Protein AF-A0A7C3P843-F1 (afdb_monomer_lite)

pLDDT: mean 75.53, std 20.1, range [25.19, 97.56]

Secondary structure (DSSP, 8-state):
------HHHHHT--SHHHHHHHHHHHHHHHHHHHHHHHHHHHHHHHHHHHHTT-HHHHHHHHHHHHHHHH-----HHHHHHS-HHHHHHHHHHHHHHHHHTTHHHHHHHHHHT--SHHHHHHHHHHHHS-PPPTTGGG--HHHHHHHHHHHHHHHHTHHHHHHHHHHHHHHHHHHHHHHHHHHHHHHHHHHHHGGGSS-HHHHHHHHHHHHHHHHHHHHHHHHHHHHHH--PPP-----TT-PPTT---PPPPTT-PPPP-PPPPS--------TT---PPTT--------PPPPPPPPPP-

Structure (mmCIF, N/CA/C/O backbone):
data_AF-A0A7C3P843-F1
#
_entry.id   AF-A0A7C3P843-F1
#
loop_
_atom_site.group_PDB
_atom_site.id
_atom_site.type_symbol
_atom_site.label_atom_id
_atom_site.label_alt_id
_atom_site.label_comp_id
_atom_site.label_asym_id
_atom_site.label_entity_id
_atom_site.label_seq_id
_atom_site.pdbx_PDB_ins_code
_atom_site.Cartn_x
_atom_site.Cartn_y
_atom_site.Cartn_z
_atom_site.occupancy
_atom_site.B_iso_or_equiv
_atom_site.auth_seq_id
_atom_site.auth_comp_id
_atom_site.auth_asym_id
_atom_site.auth_atom_id
_atom_site.pdbx_PDB_model_num
ATOM 1 N N . MET A 1 1 ? -12.027 6.327 -7.252 1.00 60.75 1 MET A N 1
ATOM 2 C CA . MET A 1 1 ? -12.353 5.241 -8.194 1.00 60.75 1 MET A CA 1
ATOM 3 C C . MET A 1 1 ? -13.511 4.530 -7.543 1.00 60.75 1 MET A C 1
ATOM 5 O O . MET A 1 1 ? -13.307 3.986 -6.467 1.00 60.75 1 MET A O 1
ATOM 9 N N . ASP A 1 2 ? -14.710 4.677 -8.092 1.00 67.69 2 ASP A N 1
ATOM 10 C CA . ASP A 1 2 ? -15.933 4.273 -7.398 1.00 67.69 2 ASP A CA 1
ATOM 11 C C . ASP A 1 2 ? -16.440 2.937 -7.943 1.00 67.69 2 ASP A C 1
ATOM 13 O O . ASP A 1 2 ? -16.206 2.593 -9.105 1.00 67.69 2 ASP A O 1
ATOM 17 N N . LEU A 1 3 ? -17.082 2.158 -7.072 1.00 69.31 3 LEU A N 1
ATOM 18 C CA . LEU A 1 3 ? -17.669 0.871 -7.421 1.00 69.31 3 LEU A CA 1
ATOM 19 C C . LEU A 1 3 ? -18.990 1.141 -8.157 1.00 69.31 3 LEU A C 1
ATOM 21 O O . LEU A 1 3 ? -20.020 1.364 -7.527 1.00 69.31 3 LEU A O 1
ATOM 25 N N . ASP A 1 4 ? -18.950 1.175 -9.488 1.00 68.94 4 ASP A N 1
ATOM 26 C CA . ASP A 1 4 ? -20.152 1.334 -10.312 1.00 68.94 4 ASP A CA 1
ATOM 27 C C . ASP A 1 4 ? -20.896 -0.007 -10.384 1.00 68.94 4 ASP A C 1
ATOM 29 O O . ASP A 1 4 ? -20.591 -0.872 -11.209 1.00 68.94 4 ASP A O 1
ATOM 33 N N . VAL A 1 5 ? -21.806 -0.224 -9.433 1.00 72.50 5 VAL A N 1
ATOM 34 C CA . VAL A 1 5 ? -22.647 -1.423 -9.353 1.00 72.50 5 VAL A CA 1
ATOM 35 C C . VAL A 1 5 ? -24.101 -0.993 -9.291 1.00 72.50 5 VAL A C 1
ATOM 37 O O . VAL A 1 5 ? -24.502 -0.215 -8.423 1.00 72.50 5 VAL A O 1
ATOM 40 N N . LYS A 1 6 ? -24.914 -1.514 -10.211 1.00 77.56 6 LYS A N 1
ATOM 41 C CA . LYS A 1 6 ? -26.335 -1.173 -10.274 1.00 77.56 6 LYS A CA 1
ATOM 42 C C . LYS A 1 6 ? -27.119 -1.908 -9.178 1.00 77.56 6 LYS A C 1
ATOM 44 O O . LYS A 1 6 ? -26.841 -3.079 -8.923 1.00 77.56 6 LYS A O 1
ATOM 49 N N . PRO A 1 7 ? -28.168 -1.293 -8.594 1.00 71.25 7 PRO A N 1
ATOM 50 C CA . PRO A 1 7 ? -29.025 -1.944 -7.592 1.00 71.25 7 PRO A CA 1
ATOM 51 C C . PRO A 1 7 ? -29.645 -3.272 -8.062 1.00 71.25 7 PRO A C 1
ATOM 53 O O . PRO A 1 7 ? -29.899 -4.165 -7.262 1.00 71.25 7 PRO A O 1
ATOM 56 N N . GLU A 1 8 ? -29.863 -3.413 -9.370 1.00 72.75 8 GLU A N 1
ATOM 57 C CA . GLU A 1 8 ? -30.385 -4.621 -10.020 1.00 72.75 8 GLU A CA 1
ATOM 58 C C . GLU A 1 8 ? -29.441 -5.833 -9.866 1.00 72.75 8 GLU A C 1
ATOM 60 O O . GLU A 1 8 ? -29.907 -6.958 -9.706 1.00 72.75 8 GLU A O 1
ATOM 65 N N . GLU A 1 9 ? -28.120 -5.614 -9.833 1.00 69.62 9 GLU A N 1
ATOM 66 C CA . GLU A 1 9 ? -27.105 -6.677 -9.710 1.00 69.62 9 GLU A CA 1
ATOM 67 C C . GLU A 1 9 ? -27.062 -7.296 -8.300 1.00 69.62 9 GLU A C 1
ATOM 69 O O . GLU A 1 9 ? -26.576 -8.416 -8.122 1.00 69.62 9 GLU A O 1
ATOM 74 N N . PHE A 1 10 ? -27.607 -6.588 -7.304 1.00 70.12 10 PHE A N 1
ATOM 75 C CA . PHE A 1 10 ? -27.775 -7.084 -5.937 1.00 70.12 10 PHE A CA 1
ATOM 76 C C . PHE A 1 10 ? -29.072 -7.875 -5.757 1.00 70.12 10 PHE A C 1
ATOM 78 O O . PHE A 1 10 ? -29.080 -8.855 -5.020 1.00 70.12 10 PHE A O 1
ATOM 85 N N . LYS A 1 11 ? -30.153 -7.492 -6.454 1.00 68.50 11 LYS A N 1
ATOM 86 C CA . LYS A 1 11 ? -31.457 -8.179 -6.373 1.00 68.50 11 LYS A CA 1
ATOM 87 C C . LYS A 1 11 ? -31.411 -9.620 -6.886 1.00 68.50 11 LYS A C 1
ATOM 89 O O . LYS A 1 11 ? -32.238 -10.427 -6.489 1.00 68.50 11 LYS A O 1
ATOM 94 N N . ALA A 1 12 ? -30.458 -9.935 -7.762 1.00 71.38 12 ALA A N 1
ATOM 95 C CA . ALA A 1 12 ? -30.271 -11.273 -8.318 1.00 71.38 12 ALA A CA 1
ATOM 96 C C . ALA A 1 12 ? -29.599 -12.272 -7.350 1.00 71.38 12 ALA A C 1
ATOM 98 O O . ALA A 1 12 ? -29.366 -13.415 -7.734 1.00 71.38 12 ALA A O 1
ATOM 99 N N . ARG A 1 13 ? -29.233 -11.854 -6.128 1.00 74.00 13 ARG A N 1
ATOM 100 C CA . ARG A 1 13 ? -28.493 -12.668 -5.150 1.00 74.00 13 ARG A CA 1
ATOM 101 C C . ARG A 1 13 ? -29.344 -12.881 -3.907 1.00 74.00 13 ARG A C 1
ATOM 103 O O . ARG A 1 13 ? -29.887 -11.927 -3.359 1.00 74.00 13 ARG A O 1
ATOM 110 N N . GLU A 1 14 ? -29.441 -14.128 -3.460 1.00 72.19 14 GLU A N 1
ATOM 111 C CA . GLU A 1 14 ? -30.388 -14.527 -2.411 1.00 72.19 14 GLU A CA 1
ATOM 112 C C . GLU A 1 14 ? -29.749 -14.563 -1.014 1.00 72.19 14 GLU A C 1
ATOM 114 O O . GLU A 1 14 ? -30.450 -14.408 -0.015 1.00 72.19 14 GLU A O 1
ATOM 119 N N . THR A 1 15 ? -28.421 -14.722 -0.917 1.00 85.06 15 THR A N 1
ATOM 120 C CA . THR A 1 15 ? -27.709 -14.812 0.370 1.00 85.06 15 THR A CA 1
ATOM 121 C C . THR A 1 15 ? -26.696 -13.685 0.583 1.00 85.06 15 THR A C 1
ATOM 123 O O . THR A 1 15 ? -26.107 -13.149 -0.356 1.00 85.06 15 THR A O 1
ATOM 126 N N . ASN A 1 16 ? -26.448 -13.347 1.855 1.00 82.69 16 ASN A N 1
ATOM 127 C CA . ASN A 1 16 ? -25.445 -12.346 2.237 1.00 82.69 16 ASN A CA 1
ATOM 128 C C . ASN A 1 16 ? -24.038 -12.748 1.754 1.00 82.69 16 ASN A C 1
ATOM 130 O O . ASN A 1 16 ? -23.310 -11.929 1.205 1.00 82.69 16 ASN A O 1
ATOM 134 N N . GLU A 1 17 ? -23.691 -14.033 1.838 1.00 86.00 17 GLU A N 1
ATOM 135 C CA . GLU A 1 17 ? -22.407 -14.557 1.351 1.00 86.00 17 GLU A CA 1
ATOM 136 C C . GLU A 1 17 ? -22.205 -14.311 -0.153 1.00 86.00 17 GLU A C 1
ATOM 138 O O . GLU A 1 17 ? -21.135 -13.868 -0.569 1.00 86.00 17 GLU A O 1
ATOM 143 N N . GLN A 1 18 ? -23.244 -14.510 -0.972 1.00 84.69 18 GLN A N 1
ATOM 144 C CA . GLN A 1 18 ? -23.185 -14.239 -2.413 1.00 84.69 18 GLN A CA 1
ATOM 145 C C . GLN A 1 18 ? -23.016 -12.749 -2.724 1.00 84.69 18 GLN A C 1
ATOM 147 O O . GLN A 1 18 ? -22.384 -12.394 -3.724 1.00 84.69 18 GLN A O 1
ATOM 152 N N . ILE A 1 19 ? -23.596 -11.873 -1.900 1.00 85.12 19 ILE A N 1
ATOM 153 C CA . ILE A 1 19 ? -23.438 -10.420 -2.021 1.00 85.12 19 ILE A CA 1
ATOM 154 C C . ILE A 1 19 ? -22.015 -10.014 -1.629 1.00 85.12 19 ILE A C 1
ATOM 156 O O . ILE A 1 19 ? -21.385 -9.241 -2.345 1.00 85.12 19 ILE A O 1
ATOM 160 N N . VAL A 1 20 ? -21.482 -10.559 -0.535 1.00 86.12 20 VAL A N 1
ATOM 161 C CA . VAL A 1 20 ? -20.112 -10.281 -0.083 1.00 86.12 20 VAL A CA 1
ATOM 162 C C . VAL A 1 20 ? -19.102 -10.724 -1.138 1.00 86.12 20 VAL A C 1
ATOM 164 O O . VAL A 1 20 ? -18.263 -9.918 -1.537 1.00 86.12 20 VAL A O 1
ATOM 167 N N . GLU A 1 21 ? -19.212 -11.951 -1.655 1.00 88.06 21 GLU A N 1
ATOM 168 C CA . GLU A 1 21 ? -18.286 -12.441 -2.683 1.00 88.06 21 GLU A CA 1
ATOM 169 C C . GLU A 1 21 ? -18.370 -11.597 -3.959 1.00 88.06 21 GLU A C 1
ATOM 171 O O . GLU A 1 21 ? -17.344 -11.293 -4.563 1.00 88.06 21 GLU A O 1
ATOM 176 N N . PHE A 1 22 ? -19.564 -11.114 -4.325 1.00 87.00 22 PHE A N 1
ATOM 177 C CA . PHE A 1 22 ? -19.711 -10.193 -5.452 1.00 87.00 22 PHE A CA 1
ATOM 178 C C . PHE A 1 22 ? -18.896 -8.921 -5.296 1.00 87.00 22 PHE A C 1
ATOM 180 O O . PHE A 1 22 ? -18.193 -8.482 -6.207 1.00 87.00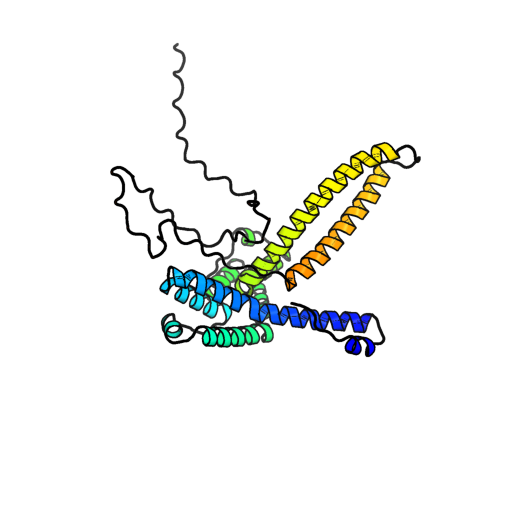 22 PHE A O 1
ATOM 187 N N . VAL A 1 23 ? -19.070 -8.282 -4.139 1.00 86.75 23 VAL A N 1
ATOM 188 C CA . VAL A 1 23 ? -18.463 -6.994 -3.856 1.00 86.75 23 VAL A CA 1
ATOM 189 C C . VAL A 1 23 ? -16.959 -7.197 -3.804 1.00 86.75 23 VAL A C 1
ATOM 191 O O . VAL A 1 23 ? -16.231 -6.421 -4.414 1.00 86.75 23 VAL A O 1
ATOM 194 N N . LEU A 1 24 ? -16.491 -8.283 -3.182 1.00 87.50 24 LEU A N 1
ATOM 195 C CA . LEU A 1 24 ? -15.079 -8.649 -3.176 1.00 87.50 24 LEU A CA 1
ATOM 196 C C . LEU A 1 24 ? -14.534 -8.887 -4.586 1.00 87.50 24 LEU A C 1
ATOM 198 O O . LEU A 1 24 ? -13.451 -8.395 -4.892 1.00 87.50 24 LEU A O 1
ATOM 202 N N . GLU A 1 25 ? -15.261 -9.568 -5.469 1.00 89.38 25 GLU A N 1
ATOM 203 C CA . GLU A 1 25 ? -14.857 -9.767 -6.865 1.00 89.38 25 GLU A CA 1
ATOM 204 C C . GLU A 1 25 ? -14.706 -8.430 -7.609 1.00 89.38 25 GLU A C 1
ATOM 206 O O . GLU A 1 25 ? -13.675 -8.172 -8.238 1.00 89.38 25 GLU A O 1
ATOM 211 N N . LYS A 1 26 ? -15.686 -7.528 -7.481 1.00 88.06 26 LYS A N 1
ATOM 212 C CA . LYS A 1 26 ? -15.634 -6.187 -8.087 1.00 88.06 26 LYS A CA 1
ATOM 213 C C . LYS A 1 26 ? -14.503 -5.339 -7.505 1.00 88.06 26 LYS A C 1
ATOM 215 O O . LYS A 1 26 ? -13.787 -4.678 -8.257 1.00 88.06 26 LYS A O 1
ATOM 220 N N . VAL A 1 27 ? -14.299 -5.383 -6.190 1.00 88.69 27 VAL A N 1
ATOM 221 C CA . VAL A 1 27 ? -13.200 -4.689 -5.503 1.00 88.69 27 VAL A CA 1
ATOM 222 C C . VAL A 1 27 ? -11.847 -5.226 -5.977 1.00 88.69 27 VAL A C 1
ATOM 224 O O . VAL A 1 27 ? -10.968 -4.432 -6.315 1.00 88.69 27 VAL A O 1
ATOM 227 N N . ARG A 1 28 ? -11.684 -6.552 -6.089 1.00 89.12 28 ARG A N 1
ATOM 228 C CA . ARG A 1 28 ? -10.475 -7.185 -6.648 1.00 89.12 28 ARG A CA 1
ATOM 229 C C . ARG A 1 28 ? -10.237 -6.738 -8.091 1.00 89.12 28 ARG A C 1
ATOM 231 O O . ARG A 1 28 ? -9.107 -6.409 -8.439 1.00 89.12 28 ARG A O 1
ATOM 238 N N . ALA A 1 29 ? -11.281 -6.653 -8.916 1.00 88.94 29 ALA A N 1
ATOM 239 C CA . ALA A 1 29 ? -11.170 -6.169 -10.292 1.00 88.94 29 ALA A CA 1
ATOM 240 C C . ALA A 1 29 ? -10.752 -4.687 -10.368 1.00 88.94 29 ALA A C 1
ATOM 242 O O . ALA A 1 29 ? -9.887 -4.331 -11.172 1.00 88.94 29 ALA A O 1
ATOM 243 N N . LEU A 1 30 ? -11.305 -3.823 -9.507 1.00 87.75 30 LEU A N 1
ATOM 244 C CA . LEU A 1 30 ? -10.881 -2.422 -9.412 1.00 87.75 30 LEU A CA 1
ATOM 245 C C . LEU A 1 30 ? -9.430 -2.295 -8.957 1.00 87.75 30 LEU A C 1
ATOM 247 O O . LEU A 1 30 ? -8.675 -1.503 -9.524 1.00 87.75 30 LEU A O 1
ATOM 251 N N . TYR A 1 31 ? -9.031 -3.079 -7.958 1.00 88.50 31 TYR A N 1
ATOM 252 C CA . TYR A 1 31 ? -7.658 -3.087 -7.480 1.00 88.50 31 TYR A CA 1
ATOM 253 C C . TYR A 1 31 ? -6.698 -3.593 -8.566 1.00 88.50 31 TYR A C 1
ATOM 255 O O . TYR A 1 31 ? -5.680 -2.953 -8.810 1.00 88.50 31 TYR A O 1
ATOM 263 N N . LYS A 1 32 ? -7.072 -4.636 -9.322 1.00 89.19 32 LYS A N 1
ATOM 264 C CA . LYS A 1 32 ? -6.317 -5.114 -10.495 1.00 89.19 32 LYS A CA 1
ATOM 265 C C . LYS A 1 32 ? -6.143 -4.009 -11.538 1.00 89.19 32 LYS A C 1
ATOM 267 O O . LYS A 1 32 ? -5.041 -3.785 -12.030 1.00 89.19 32 LYS A O 1
ATOM 272 N N . LYS A 1 33 ? -7.209 -3.266 -11.852 1.00 90.56 33 LYS A N 1
ATOM 273 C CA . LYS A 1 33 ? -7.132 -2.118 -12.769 1.00 90.56 33 LYS A CA 1
ATOM 274 C C . LYS A 1 33 ? -6.183 -1.040 -12.240 1.00 90.56 33 LYS A C 1
ATOM 276 O O . LYS A 1 33 ? -5.363 -0.521 -12.994 1.00 90.56 33 LYS A O 1
ATOM 281 N N . ARG A 1 34 ? -6.244 -0.738 -10.942 1.00 89.94 34 ARG A N 1
ATOM 282 C CA . ARG A 1 34 ? -5.321 0.201 -10.295 1.00 89.94 34 ARG A CA 1
ATOM 283 C C . ARG A 1 34 ? -3.876 -0.287 -10.361 1.00 89.94 34 ARG A C 1
ATOM 285 O O . ARG A 1 34 ? -2.995 0.517 -10.631 1.00 89.94 34 ARG A O 1
ATOM 292 N N . GLU A 1 35 ? -3.629 -1.572 -10.156 1.00 88.94 35 GLU A N 1
ATOM 293 C CA . GLU A 1 35 ? -2.296 -2.164 -10.243 1.00 88.94 35 GLU A CA 1
ATOM 294 C C . GLU A 1 35 ? -1.698 -2.074 -11.654 1.00 88.94 35 GLU A C 1
ATOM 296 O O . GLU A 1 35 ? -0.489 -1.890 -11.794 1.00 88.94 35 GLU A O 1
ATOM 301 N N . ILE A 1 36 ? -2.544 -2.117 -12.688 1.00 90.81 36 ILE A N 1
ATOM 302 C CA . ILE A 1 36 ? -2.133 -1.935 -14.084 1.00 90.81 36 ILE A CA 1
ATOM 303 C C . ILE A 1 36 ? -1.837 -0.461 -14.387 1.00 90.81 36 ILE A C 1
ATOM 305 O O . ILE A 1 36 ? -0.783 -0.144 -14.942 1.00 90.81 36 ILE A O 1
ATOM 309 N N . GLU A 1 37 ? -2.764 0.435 -14.037 1.00 91.25 37 GLU A N 1
ATOM 310 C CA . GLU A 1 37 ? -2.718 1.849 -14.429 1.00 91.25 37 GLU A CA 1
ATOM 311 C C . GLU A 1 37 ? -1.752 2.672 -13.572 1.00 91.25 37 GLU A C 1
ATOM 313 O O . GLU A 1 37 ? -0.953 3.441 -14.099 1.00 91.25 37 GLU A O 1
ATOM 318 N N . TYR A 1 38 ? -1.812 2.522 -12.247 1.00 91.12 38 TYR A N 1
ATOM 319 C CA . TYR A 1 38 ? -1.136 3.413 -11.301 1.00 91.12 38 TYR A CA 1
ATOM 320 C C . TYR A 1 38 ? 0.378 3.529 -11.530 1.00 91.12 38 TYR A C 1
ATOM 322 O O . TYR A 1 38 ? 0.873 4.656 -11.570 1.00 91.12 38 TYR A O 1
ATOM 330 N N . PRO A 1 39 ? 1.131 2.430 -11.722 1.00 90.88 39 PRO A N 1
ATOM 331 C CA . PRO A 1 39 ? 2.571 2.528 -11.918 1.00 90.88 39 PRO A CA 1
ATOM 332 C C . PRO A 1 39 ? 2.952 3.184 -13.244 1.00 90.88 39 PRO A C 1
ATOM 334 O O . PRO A 1 39 ? 3.928 3.926 -13.301 1.00 90.88 39 PRO A O 1
ATOM 337 N N . VAL A 1 40 ? 2.167 2.941 -14.299 1.00 91.06 40 VAL A N 1
ATOM 338 C CA . VAL A 1 40 ? 2.385 3.552 -15.615 1.00 91.06 40 VAL A CA 1
ATOM 339 C C . VAL A 1 40 ? 2.133 5.052 -15.539 1.00 91.06 40 VAL A C 1
ATOM 341 O O . VAL A 1 40 ? 2.980 5.830 -15.967 1.00 91.06 40 VAL A O 1
ATOM 344 N N . GLU A 1 41 ? 1.015 5.468 -14.940 1.00 90.38 41 GLU A N 1
ATOM 345 C CA . GLU A 1 41 ? 0.715 6.890 -14.741 1.00 90.38 41 GLU A CA 1
ATOM 346 C C . GLU A 1 41 ? 1.796 7.571 -13.891 1.00 90.38 41 GLU A C 1
ATOM 348 O O . GLU A 1 41 ? 2.285 8.635 -14.257 1.00 90.38 41 GLU A O 1
ATOM 353 N N . PHE A 1 42 ? 2.243 6.933 -12.805 1.00 90.69 42 PHE A N 1
ATOM 354 C CA . PHE A 1 42 ? 3.306 7.474 -11.957 1.00 90.69 42 PHE A CA 1
ATOM 355 C C . PHE A 1 42 ? 4.630 7.638 -12.718 1.00 90.69 42 PHE A C 1
ATOM 357 O O . PHE A 1 42 ? 5.272 8.686 -12.626 1.00 90.69 42 PHE A O 1
ATOM 364 N N . ALA A 1 43 ? 5.039 6.629 -13.492 1.00 87.81 43 ALA A N 1
ATOM 365 C CA . ALA A 1 43 ? 6.257 6.687 -14.294 1.00 87.81 43 ALA A CA 1
ATOM 366 C C . ALA A 1 43 ? 6.172 7.765 -15.387 1.00 87.81 43 ALA A C 1
ATOM 368 O O . ALA A 1 43 ? 7.143 8.492 -15.617 1.00 87.81 43 ALA A O 1
ATOM 369 N N . MET A 1 44 ? 5.008 7.915 -16.026 1.00 89.44 44 MET A N 1
ATOM 370 C CA . MET A 1 44 ? 4.759 8.954 -17.026 1.00 89.44 44 MET A CA 1
ATOM 371 C C . MET A 1 44 ? 4.788 10.352 -16.404 1.00 89.44 44 MET A C 1
ATOM 373 O O . MET A 1 44 ? 5.504 11.215 -16.910 1.00 89.44 44 MET A O 1
ATOM 377 N N . ASP A 1 45 ? 4.097 10.566 -15.282 1.00 89.00 45 ASP A N 1
ATOM 378 C CA . ASP A 1 45 ? 4.091 11.838 -14.551 1.00 89.00 45 ASP A CA 1
ATOM 379 C C . ASP A 1 45 ? 5.508 12.235 -14.111 1.00 89.00 45 ASP A C 1
ATOM 381 O O . ASP A 1 45 ? 5.920 13.387 -14.274 1.00 89.00 45 ASP A O 1
ATOM 385 N N . LEU A 1 46 ? 6.284 11.273 -13.599 1.00 87.69 46 LEU A N 1
ATOM 386 C CA . LEU A 1 46 ? 7.671 11.492 -13.190 1.00 87.69 46 LEU A CA 1
ATOM 387 C C . LEU A 1 46 ? 8.537 11.868 -14.395 1.00 87.69 46 LEU A C 1
ATOM 389 O O . LEU A 1 46 ? 9.287 12.843 -14.341 1.00 87.69 46 LEU A O 1
ATOM 393 N N . THR A 1 47 ? 8.393 11.140 -15.503 1.00 87.62 47 THR A N 1
ATOM 394 C CA . THR A 1 47 ? 9.130 11.406 -16.745 1.00 87.62 47 THR A CA 1
ATOM 395 C C . THR A 1 47 ? 8.787 12.787 -17.298 1.00 87.62 47 THR A C 1
ATOM 397 O O . THR A 1 47 ? 9.686 13.528 -17.688 1.00 87.62 47 THR A O 1
ATOM 400 N N . MET A 1 48 ? 7.510 13.182 -17.285 1.00 86.12 48 MET A N 1
ATOM 401 C CA . MET A 1 48 ? 7.072 14.513 -17.715 1.00 86.12 48 MET A CA 1
ATOM 402 C C . MET A 1 48 ? 7.616 15.623 -16.811 1.00 86.12 48 MET A C 1
ATOM 404 O O . MET A 1 48 ? 8.035 16.668 -17.315 1.00 86.12 48 MET A O 1
ATOM 408 N N . ALA A 1 49 ? 7.646 15.411 -15.492 1.00 85.75 49 ALA A N 1
ATOM 409 C CA . ALA A 1 49 ? 8.234 16.358 -14.549 1.00 85.75 49 ALA A CA 1
ATOM 410 C C . ALA A 1 49 ? 9.744 16.527 -14.786 1.00 85.75 49 ALA A C 1
ATOM 412 O O . ALA A 1 49 ? 10.235 17.655 -14.835 1.00 85.75 49 ALA A O 1
ATOM 413 N N . MET A 1 50 ? 10.460 15.422 -15.014 1.00 82.88 50 MET A N 1
ATOM 414 C CA . MET A 1 50 ? 11.894 15.421 -15.313 1.00 82.88 50 MET A CA 1
ATOM 415 C C . MET A 1 50 ? 12.215 16.002 -16.694 1.00 82.88 50 MET A C 1
ATOM 417 O O . MET A 1 50 ? 13.230 16.681 -16.841 1.00 82.88 50 MET A O 1
ATOM 421 N N . MET A 1 51 ? 11.358 15.796 -17.702 1.00 81.62 51 MET A N 1
ATOM 422 C CA . MET A 1 51 ? 11.583 16.294 -19.067 1.00 81.62 51 MET A CA 1
ATOM 423 C C . MET A 1 51 ? 11.712 17.819 -19.129 1.00 81.62 51 MET A C 1
ATOM 425 O O . MET A 1 51 ? 12.419 18.336 -19.990 1.00 81.62 51 MET A O 1
ATOM 429 N N . ARG A 1 52 ? 11.078 18.542 -18.195 1.00 79.94 52 ARG A N 1
ATOM 430 C CA . ARG A 1 52 ? 11.158 20.010 -18.106 1.00 79.94 52 ARG A CA 1
ATOM 431 C C . ARG A 1 52 ? 12.561 20.517 -17.770 1.00 79.94 52 ARG A C 1
ATOM 433 O O . ARG A 1 52 ? 12.888 21.647 -18.115 1.00 79.94 52 ARG A O 1
ATOM 440 N N . THR A 1 53 ? 13.367 19.715 -17.078 1.00 82.00 53 THR A N 1
ATOM 441 C CA . THR A 1 53 ? 14.675 20.128 -16.545 1.00 82.00 53 THR A CA 1
ATOM 442 C C . THR A 1 53 ? 15.841 19.302 -17.082 1.00 82.00 53 THR A C 1
ATOM 444 O O . THR A 1 53 ? 16.938 19.831 -17.219 1.00 82.00 53 THR A O 1
ATOM 447 N N . ALA A 1 54 ? 15.632 18.014 -17.365 1.00 84.75 54 ALA A N 1
ATOM 448 C CA . ALA A 1 54 ? 16.670 17.067 -17.769 1.00 84.75 54 ALA A CA 1
ATOM 449 C C . ALA A 1 54 ? 16.094 15.961 -18.687 1.00 84.75 54 ALA A C 1
ATOM 451 O O . ALA A 1 54 ? 15.805 14.854 -18.223 1.00 84.75 54 ALA A O 1
ATOM 452 N N . PRO A 1 55 ? 15.937 16.223 -19.999 1.00 81.88 55 PRO A N 1
ATOM 453 C CA . PRO A 1 55 ? 15.276 15.296 -20.922 1.00 81.88 55 PRO A CA 1
ATOM 454 C C . PRO A 1 55 ? 16.029 13.970 -21.118 1.00 81.88 55 PRO A C 1
ATOM 456 O O . PRO A 1 55 ? 15.397 12.922 -21.230 1.00 81.88 55 PRO A O 1
ATOM 459 N N . GLU A 1 56 ? 17.366 13.974 -21.107 1.00 83.88 56 GLU A N 1
ATOM 460 C CA . GLU A 1 56 ? 18.149 12.736 -21.260 1.00 83.88 56 GLU A CA 1
ATOM 461 C C . GLU A 1 56 ? 18.022 11.810 -20.048 1.00 83.88 56 GLU A C 1
ATOM 463 O O . GLU A 1 56 ? 17.850 10.601 -20.195 1.00 83.88 56 GLU A O 1
ATOM 468 N N . GLN A 1 57 ? 18.040 12.380 -18.840 1.00 84.56 57 GLN A N 1
ATOM 469 C CA . GLN A 1 57 ? 17.860 11.615 -17.606 1.00 84.56 57 GLN A CA 1
ATOM 470 C C . GLN A 1 57 ? 16.441 11.050 -17.503 1.00 84.56 57 GLN A C 1
ATOM 472 O O . GLN A 1 57 ? 16.275 9.913 -17.068 1.00 84.56 57 GLN A O 1
ATOM 477 N N . ALA A 1 58 ? 15.433 11.811 -17.941 1.00 84.94 58 ALA A N 1
ATOM 478 C CA . ALA A 1 58 ? 14.043 11.364 -17.975 1.00 84.94 58 ALA A CA 1
ATOM 479 C C . ALA A 1 58 ? 13.871 10.117 -18.861 1.00 84.94 58 ALA A C 1
ATOM 481 O O . ALA A 1 58 ? 13.285 9.126 -18.427 1.00 84.94 58 ALA A O 1
ATOM 482 N N . ALA A 1 59 ? 14.440 10.138 -20.073 1.00 85.50 59 ALA A N 1
ATOM 483 C CA . ALA A 1 59 ? 14.393 8.996 -20.984 1.00 85.50 59 ALA A CA 1
ATOM 484 C C . ALA A 1 59 ? 15.112 7.771 -20.397 1.00 85.50 59 ALA A C 1
ATOM 486 O O . ALA A 1 59 ? 14.547 6.680 -20.376 1.00 85.50 59 ALA A O 1
ATOM 487 N N . ASN A 1 60 ? 16.322 7.950 -19.855 1.00 86.75 60 ASN A N 1
ATOM 488 C CA . ASN A 1 60 ? 17.085 6.856 -19.245 1.00 86.75 60 ASN A CA 1
ATOM 489 C C . ASN A 1 60 ? 16.349 6.223 -18.056 1.00 86.75 60 ASN A C 1
ATOM 491 O O . ASN A 1 60 ? 16.329 4.999 -17.926 1.00 86.75 60 ASN A O 1
ATOM 495 N N . HIS A 1 61 ? 15.714 7.044 -17.215 1.00 87.69 61 HIS A N 1
ATOM 496 C CA . HIS A 1 61 ? 14.932 6.564 -16.081 1.00 87.69 61 HIS A CA 1
ATOM 497 C C . HIS A 1 61 ? 13.740 5.711 -16.536 1.00 87.69 61 HIS A C 1
ATOM 499 O O . HIS A 1 61 ? 13.552 4.604 -16.031 1.00 87.69 61 HIS A O 1
ATOM 505 N N . LEU A 1 62 ? 12.963 6.187 -17.516 1.00 87.19 62 LEU A N 1
ATOM 506 C CA . LEU A 1 62 ? 11.805 5.452 -18.030 1.00 87.19 62 LEU A CA 1
ATOM 507 C C . LEU A 1 62 ? 12.208 4.125 -18.687 1.00 87.19 62 LEU A C 1
ATOM 509 O O . LEU A 1 62 ? 11.555 3.110 -18.456 1.00 87.19 62 LEU A O 1
ATOM 513 N N . VAL A 1 63 ? 13.299 4.114 -19.464 1.00 87.31 63 VAL A N 1
ATOM 514 C CA . VAL A 1 63 ? 13.840 2.884 -20.067 1.00 87.31 63 VAL A CA 1
ATOM 515 C C . VAL A 1 63 ? 14.239 1.880 -18.998 1.00 87.31 63 VAL A C 1
ATOM 517 O O . VAL A 1 63 ? 13.854 0.715 -19.080 1.00 87.31 63 VAL A O 1
ATOM 520 N N . HIS A 1 64 ? 15.010 2.318 -18.001 1.00 87.00 64 HIS A N 1
ATOM 521 C CA . HIS A 1 64 ? 15.449 1.439 -16.926 1.00 87.00 64 HIS A CA 1
ATOM 522 C C . HIS A 1 64 ? 14.247 0.848 -16.183 1.00 87.00 64 HIS A C 1
ATOM 524 O O . HIS A 1 64 ? 14.162 -0.365 -16.023 1.00 87.00 64 HIS A O 1
ATOM 530 N N . TRP A 1 65 ? 13.276 1.686 -15.817 1.00 88.19 65 TRP A N 1
ATOM 531 C CA . TRP A 1 65 ? 12.042 1.253 -15.168 1.00 88.19 65 TRP A CA 1
ATOM 532 C C . TRP A 1 65 ? 11.262 0.220 -16.000 1.00 88.19 65 TRP A C 1
ATOM 534 O O . TRP A 1 65 ? 10.914 -0.853 -15.500 1.00 88.19 65 TRP A O 1
ATOM 544 N N . ALA A 1 66 ? 11.041 0.504 -17.287 1.00 86.50 66 ALA A N 1
ATOM 545 C CA . ALA A 1 66 ? 10.305 -0.375 -18.190 1.00 86.50 66 ALA A CA 1
ATOM 546 C C . ALA A 1 66 ? 11.028 -1.716 -18.405 1.00 86.50 66 ALA A C 1
ATOM 548 O O . ALA A 1 66 ? 10.394 -2.772 -18.426 1.00 86.50 66 ALA A O 1
ATOM 549 N N . ASN A 1 67 ? 12.358 -1.701 -18.517 1.00 84.94 67 ASN A N 1
ATOM 550 C CA . ASN A 1 67 ? 13.157 -2.909 -18.710 1.00 84.94 67 ASN A CA 1
ATOM 551 C C . ASN A 1 67 ? 13.228 -3.765 -17.443 1.00 84.94 67 ASN A C 1
ATOM 553 O O . ASN A 1 67 ? 13.026 -4.973 -17.531 1.00 84.94 67 ASN A O 1
ATOM 557 N N . THR A 1 68 ? 13.431 -3.164 -16.271 1.00 79.88 68 THR A N 1
ATOM 558 C CA . THR A 1 68 ? 13.477 -3.902 -14.998 1.00 79.88 68 THR A CA 1
ATOM 559 C C . THR A 1 68 ? 12.149 -4.603 -14.703 1.00 79.88 68 THR A C 1
ATOM 561 O O . THR A 1 68 ? 12.136 -5.725 -14.198 1.00 79.88 68 THR A O 1
ATOM 564 N N . ARG A 1 69 ? 11.017 -3.978 -15.053 1.00 80.50 69 ARG A N 1
ATOM 565 C CA . ARG A 1 69 ? 9.683 -4.511 -14.740 1.00 80.50 69 ARG A CA 1
ATOM 566 C C . ARG A 1 69 ? 9.111 -5.428 -15.819 1.00 80.50 69 ARG A C 1
ATOM 568 O O . ARG A 1 69 ? 8.580 -6.494 -15.508 1.00 80.50 69 ARG A O 1
ATOM 575 N N . PHE A 1 70 ? 9.201 -5.011 -17.079 1.00 82.44 70 PHE A N 1
ATOM 576 C CA . PHE A 1 70 ? 8.530 -5.669 -18.203 1.00 82.44 70 PHE A CA 1
ATOM 577 C C . PHE A 1 70 ? 9.493 -6.367 -19.168 1.00 82.44 70 PHE A C 1
ATOM 579 O O . PHE A 1 70 ? 9.038 -7.102 -20.040 1.00 82.44 70 PHE A O 1
ATOM 586 N N . ASN A 1 71 ? 10.807 -6.172 -19.014 1.00 79.81 71 ASN A N 1
ATOM 587 C CA . ASN A 1 71 ? 11.840 -6.722 -19.895 1.00 79.81 71 ASN A CA 1
ATOM 588 C C . ASN A 1 71 ? 11.612 -6.387 -21.383 1.00 79.81 71 ASN A C 1
ATOM 590 O O . ASN A 1 71 ? 11.778 -7.237 -22.255 1.00 79.81 71 ASN A O 1
ATOM 594 N N . LEU A 1 72 ? 11.195 -5.146 -21.671 1.00 78.75 72 LEU A N 1
ATOM 595 C CA . LEU A 1 72 ? 10.823 -4.702 -23.023 1.00 78.75 72 LEU A CA 1
ATOM 596 C C . LEU A 1 72 ? 12.024 -4.426 -23.944 1.00 78.75 72 LEU A C 1
ATOM 598 O O . LEU A 1 72 ? 11.832 -4.224 -25.142 1.00 78.75 72 LEU A O 1
ATOM 602 N N . GLY A 1 73 ? 13.248 -4.401 -23.408 1.00 79.12 73 GLY A N 1
ATOM 603 C CA . GLY A 1 73 ? 14.472 -4.152 -24.176 1.00 79.12 73 GLY A CA 1
ATOM 604 C C . GLY A 1 73 ? 14.534 -2.757 -24.805 1.00 79.12 73 GLY A C 1
ATOM 605 O O . GLY A 1 73 ? 15.169 -2.574 -25.840 1.00 79.12 73 GLY A O 1
ATOM 606 N N . TRP A 1 74 ? 13.848 -1.771 -24.223 1.00 82.25 74 TRP A N 1
ATOM 607 C CA . TRP A 1 74 ? 13.807 -0.410 -24.752 1.00 82.25 74 TRP A CA 1
ATOM 608 C C . TRP A 1 74 ? 15.174 0.263 -24.670 1.00 82.25 74 TRP A C 1
ATOM 610 O O . TRP A 1 74 ? 15.957 0.003 -23.754 1.00 82.25 74 TRP A O 1
ATOM 620 N N . THR A 1 75 ? 15.434 1.169 -25.613 1.00 82.19 75 THR A N 1
ATOM 621 C CA . THR A 1 75 ? 16.615 2.040 -25.617 1.00 82.19 75 THR A CA 1
ATOM 622 C C . THR A 1 75 ? 16.198 3.512 -25.520 1.00 82.19 75 THR A C 1
ATOM 624 O O . THR A 1 75 ? 15.100 3.864 -25.965 1.00 82.19 75 THR A O 1
ATOM 627 N N . PRO A 1 76 ? 17.046 4.411 -24.985 1.00 77.19 76 PRO A N 1
ATOM 628 C CA . PRO A 1 76 ? 16.714 5.838 -24.861 1.00 77.19 76 PRO A CA 1
ATOM 629 C C . PRO A 1 76 ? 16.404 6.511 -26.206 1.00 77.19 76 PRO A C 1
ATOM 631 O O . PRO A 1 76 ? 15.633 7.465 -26.270 1.00 77.19 76 PRO A O 1
ATOM 634 N N . GLU A 1 77 ? 16.973 5.989 -27.292 1.00 75.81 77 GLU A N 1
ATOM 635 C CA . GLU A 1 77 ? 16.751 6.461 -28.661 1.00 75.81 77 GLU A CA 1
ATOM 636 C C . GLU A 1 77 ? 15.361 6.084 -29.181 1.00 75.81 77 GLU A C 1
ATOM 638 O O . GLU A 1 77 ? 14.696 6.903 -29.817 1.00 75.81 77 GLU A O 1
ATOM 643 N N . SER A 1 78 ? 14.873 4.886 -28.837 1.00 71.88 78 SER A N 1
ATOM 644 C CA . SER A 1 78 ? 13.533 4.432 -29.225 1.00 71.88 78 SER A CA 1
ATOM 645 C C . SER A 1 78 ? 12.425 5.332 -28.661 1.00 71.88 78 SER A C 1
ATOM 647 O O . SER A 1 78 ? 11.438 5.589 -29.348 1.00 71.88 78 SER A O 1
ATOM 649 N N . LEU A 1 79 ? 12.628 5.909 -27.470 1.00 73.81 79 LEU A N 1
ATOM 650 C CA . LEU A 1 79 ? 11.688 6.846 -26.846 1.00 73.81 79 LEU A CA 1
ATOM 651 C C . LEU A 1 79 ? 11.628 8.208 -27.545 1.00 73.81 79 LEU A C 1
ATOM 653 O O . LEU A 1 79 ? 10.575 8.835 -27.539 1.00 73.81 79 LEU A O 1
ATOM 657 N N . ARG A 1 80 ? 12.723 8.674 -28.165 1.00 72.94 80 ARG A N 1
ATOM 658 C CA . ARG A 1 80 ? 12.765 9.991 -28.837 1.00 72.94 80 ARG A CA 1
ATOM 659 C C . ARG A 1 80 ? 11.888 10.043 -30.091 1.00 72.94 80 ARG A C 1
ATOM 661 O O . ARG A 1 80 ? 11.481 11.122 -30.504 1.00 72.94 80 ARG A O 1
ATOM 668 N N . THR A 1 81 ? 11.608 8.886 -30.688 1.00 76.88 81 THR A N 1
ATOM 669 C CA . THR A 1 81 ? 10.796 8.763 -31.912 1.00 76.88 81 THR A CA 1
ATOM 670 C C . THR A 1 81 ? 9.303 8.554 -31.645 1.00 76.88 81 THR A C 1
ATOM 672 O O . THR A 1 81 ? 8.495 8.736 -32.553 1.00 76.88 81 THR A O 1
ATOM 675 N N . ARG A 1 82 ? 8.919 8.185 -30.415 1.00 79.25 82 ARG A N 1
ATOM 676 C CA . ARG A 1 82 ? 7.541 7.823 -30.047 1.00 79.25 82 ARG A CA 1
ATOM 677 C C . ARG A 1 82 ? 6.837 8.966 -29.329 1.00 79.25 82 ARG A C 1
ATOM 679 O O . ARG A 1 82 ? 7.439 9.693 -28.542 1.00 79.25 82 ARG A O 1
ATOM 686 N N . MET A 1 83 ? 5.533 9.098 -29.561 1.00 81.56 83 MET A N 1
ATOM 687 C CA . MET A 1 83 ? 4.727 10.094 -28.855 1.00 81.56 83 MET A CA 1
ATOM 688 C C . MET A 1 83 ? 4.357 9.604 -27.438 1.00 81.56 83 MET A C 1
ATOM 690 O O . MET A 1 83 ? 4.079 8.415 -27.260 1.00 81.56 83 MET A O 1
ATOM 694 N N . PRO A 1 84 ? 4.255 10.496 -26.430 1.00 83.25 84 PRO A N 1
ATOM 695 C CA . PRO A 1 84 ? 3.847 10.135 -25.067 1.00 83.25 84 PRO A CA 1
ATOM 696 C C . PRO A 1 84 ? 2.574 9.270 -24.932 1.00 83.25 84 PRO A C 1
ATOM 698 O O . PRO A 1 84 ? 2.603 8.331 -24.135 1.00 83.25 84 PRO A O 1
ATOM 701 N N . PRO A 1 85 ? 1.469 9.504 -25.677 1.00 87.19 85 PRO A N 1
ATOM 702 C CA . PRO A 1 85 ? 0.287 8.641 -25.593 1.00 87.19 85 PRO A CA 1
ATOM 703 C C . PRO A 1 85 ? 0.536 7.210 -26.089 1.00 87.19 85 PRO A C 1
ATOM 705 O O . PRO A 1 85 ? 0.004 6.276 -25.498 1.00 87.19 85 PRO A O 1
ATOM 708 N N . GLN A 1 86 ? 1.375 7.026 -27.115 1.00 86.81 86 GLN A N 1
ATOM 709 C CA . GLN A 1 86 ? 1.729 5.696 -27.631 1.00 86.81 86 GLN A CA 1
ATOM 710 C C . GLN A 1 86 ? 2.569 4.924 -26.608 1.00 86.81 86 GLN A C 1
ATOM 712 O O . GLN A 1 86 ? 2.289 3.765 -26.323 1.00 86.81 86 GLN A O 1
ATOM 717 N N . ILE A 1 87 ? 3.546 5.598 -25.986 1.00 86.19 87 ILE A N 1
ATOM 718 C CA . ILE A 1 87 ? 4.361 5.020 -24.906 1.00 86.19 87 ILE A CA 1
ATOM 719 C C . ILE A 1 87 ? 3.461 4.562 -23.756 1.00 86.19 87 ILE A C 1
ATOM 721 O O . ILE A 1 87 ? 3.607 3.450 -23.255 1.00 86.19 87 ILE A O 1
ATOM 725 N N . ARG A 1 88 ? 2.496 5.397 -23.357 1.00 89.56 88 ARG A N 1
ATOM 726 C CA . ARG A 1 88 ? 1.532 5.056 -22.308 1.00 89.56 88 ARG A CA 1
ATOM 727 C C . ARG A 1 88 ? 0.723 3.805 -22.656 1.00 89.56 88 ARG A C 1
ATOM 729 O O . ARG A 1 88 ? 0.569 2.941 -21.801 1.00 89.56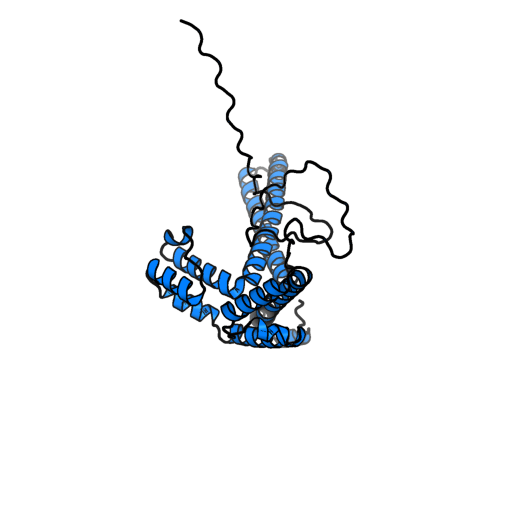 88 ARG A O 1
ATOM 736 N N . GLU A 1 89 ? 0.203 3.702 -23.875 1.00 90.00 89 GLU A N 1
ATOM 737 C CA . GLU A 1 89 ? -0.594 2.548 -24.312 1.00 90.00 89 GLU A CA 1
ATOM 738 C C . GLU A 1 89 ? 0.222 1.247 -24.311 1.00 90.00 89 GLU A C 1
ATOM 740 O O . GLU A 1 89 ? -0.225 0.236 -23.767 1.00 90.00 89 GLU A O 1
ATOM 745 N N . GLU A 1 90 ? 1.456 1.286 -24.820 1.00 87.50 90 GLU A N 1
ATOM 746 C CA . GLU A 1 90 ? 2.368 0.138 -24.789 1.00 87.50 90 GLU A CA 1
ATOM 747 C C . GLU A 1 90 ? 2.708 -0.294 -23.355 1.00 87.50 90 GLU A C 1
ATOM 749 O O . GLU A 1 90 ? 2.696 -1.488 -23.043 1.00 87.50 90 GLU A O 1
ATOM 754 N N . LEU A 1 91 ? 2.967 0.667 -22.461 1.00 88.00 91 LEU A N 1
ATOM 755 C CA . LEU A 1 91 ? 3.234 0.391 -21.049 1.00 88.00 91 LEU A CA 1
ATOM 756 C C . LEU A 1 91 ? 2.012 -0.187 -20.335 1.00 88.00 91 LEU A C 1
ATOM 758 O O . LEU A 1 91 ? 2.163 -1.104 -19.532 1.00 88.00 91 LEU A O 1
ATOM 762 N N . LEU A 1 92 ? 0.804 0.298 -20.634 1.00 91.06 92 LEU A N 1
ATOM 763 C CA . LEU A 1 92 ? -0.432 -0.267 -20.089 1.00 91.06 92 LEU A CA 1
ATOM 764 C C . LEU A 1 92 ? -0.649 -1.702 -20.574 1.00 91.06 92 LEU A C 1
AT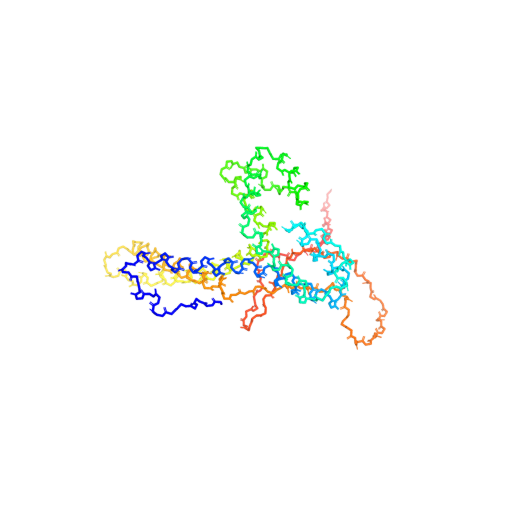OM 766 O O . LEU A 1 92 ? -0.986 -2.568 -19.767 1.00 91.06 92 LEU A O 1
ATOM 770 N N . ALA A 1 93 ? -0.398 -1.983 -21.854 1.00 90.00 93 ALA A N 1
ATOM 771 C CA . ALA A 1 93 ? -0.493 -3.334 -22.400 1.00 90.00 93 ALA A CA 1
ATOM 772 C C . ALA A 1 93 ? 0.542 -4.286 -21.770 1.00 90.00 93 ALA A C 1
ATOM 774 O O . ALA A 1 93 ? 0.217 -5.429 -21.441 1.00 90.00 93 ALA A O 1
ATOM 775 N N . ALA A 1 94 ? 1.778 -3.823 -21.561 1.00 88.00 94 ALA A N 1
ATOM 776 C CA . ALA A 1 94 ? 2.812 -4.587 -20.862 1.00 88.00 94 ALA A CA 1
ATOM 777 C C . ALA A 1 94 ? 2.457 -4.819 -19.382 1.00 88.00 94 ALA A C 1
ATOM 779 O O . ALA A 1 94 ? 2.617 -5.928 -18.870 1.00 88.00 94 ALA A O 1
ATOM 780 N N . SER A 1 95 ? 1.910 -3.798 -18.721 1.00 87.31 95 SER A N 1
ATOM 781 C CA . SER A 1 95 ? 1.448 -3.855 -17.332 1.00 87.31 95 SER A CA 1
ATOM 782 C C . SER A 1 95 ? 0.287 -4.836 -17.150 1.00 87.31 95 SER A C 1
ATOM 784 O O . SER A 1 95 ? 0.322 -5.669 -16.246 1.00 87.31 95 SER A O 1
ATOM 786 N N . ALA A 1 96 ? -0.688 -4.845 -18.063 1.00 88.75 96 ALA A N 1
ATOM 787 C CA . ALA A 1 96 ? -1.786 -5.811 -18.051 1.00 88.75 96 ALA A CA 1
ATOM 788 C C . ALA A 1 96 ? -1.276 -7.257 -18.156 1.00 88.75 96 ALA A C 1
ATOM 790 O O . ALA A 1 96 ? -1.620 -8.097 -17.322 1.00 88.75 96 ALA A O 1
ATOM 791 N N . LYS A 1 97 ? -0.366 -7.524 -19.105 1.00 87.62 97 LYS A N 1
ATOM 792 C CA . LYS A 1 97 ? 0.273 -8.843 -19.255 1.00 87.62 97 LYS A CA 1
ATOM 793 C C . LYS A 1 97 ? 1.057 -9.255 -18.008 1.00 87.62 97 LYS A C 1
ATOM 795 O O . LYS A 1 97 ? 1.057 -10.429 -17.642 1.00 87.62 97 LYS A O 1
ATOM 800 N N . PHE A 1 98 ? 1.726 -8.313 -17.343 1.00 84.94 98 PHE A N 1
ATOM 801 C CA . PHE A 1 98 ? 2.463 -8.581 -16.106 1.00 84.94 98 PHE A CA 1
ATOM 802 C C . PHE A 1 98 ? 1.535 -9.043 -14.975 1.00 84.94 98 PHE A C 1
ATOM 804 O O . PHE A 1 98 ? 1.820 -10.045 -14.320 1.00 84.94 98 PHE A O 1
ATOM 811 N N . VAL A 1 99 ? 0.412 -8.348 -14.777 1.00 83.44 99 VAL A N 1
ATOM 812 C CA . VAL A 1 99 ? -0.557 -8.680 -13.721 1.00 83.44 99 VAL A CA 1
ATOM 813 C C . VAL A 1 99 ? -1.283 -9.997 -14.024 1.00 83.44 99 VAL A C 1
ATOM 815 O O . VAL A 1 99 ? -1.544 -10.782 -13.119 1.00 83.44 99 VAL A O 1
ATOM 818 N N . GLU A 1 100 ? -1.575 -10.287 -15.293 1.00 83.75 100 GLU A N 1
ATOM 819 C CA . GLU A 1 100 ? -2.224 -11.543 -15.703 1.00 83.75 100 GLU A CA 1
ATOM 820 C C . GLU A 1 100 ? -1.306 -12.765 -15.627 1.00 83.75 100 GLU A C 1
ATOM 822 O O . GLU A 1 100 ? -1.756 -13.845 -15.258 1.00 83.75 100 GLU A O 1
ATOM 827 N N . SER A 1 101 ? -0.018 -12.603 -15.933 1.00 79.56 101 SER A N 1
ATOM 828 C CA . SER A 1 101 ? 0.954 -13.707 -15.933 1.00 79.56 101 SER A CA 1
ATOM 829 C C . SER A 1 101 ? 1.394 -14.156 -14.536 1.00 79.56 101 SER A C 1
ATOM 831 O O . SER A 1 101 ? 2.234 -15.047 -14.426 1.00 79.56 101 SER A O 1
ATOM 833 N N . ASN A 1 102 ? 0.862 -13.541 -13.472 1.00 80.50 102 ASN A N 1
ATOM 834 C CA . ASN A 1 102 ? 1.228 -13.795 -12.076 1.00 80.50 102 ASN A CA 1
ATOM 835 C C . ASN A 1 102 ? 2.754 -13.800 -11.840 1.00 80.50 102 ASN A C 1
ATOM 837 O O . ASN A 1 102 ? 3.275 -14.492 -10.963 1.00 80.50 102 ASN A O 1
ATOM 841 N N . ARG A 1 103 ? 3.486 -13.014 -12.642 1.00 77.56 103 ARG A N 1
ATOM 842 C CA . ARG A 1 103 ? 4.955 -12.988 -12.668 1.00 77.56 103 ARG A CA 1
ATOM 843 C C . ARG A 1 103 ? 5.548 -12.586 -11.320 1.00 77.56 103 ARG A C 1
ATOM 845 O O . ARG A 1 103 ? 6.664 -12.986 -11.009 1.00 77.56 103 ARG A O 1
ATOM 852 N N . LEU A 1 104 ? 4.797 -11.823 -10.525 1.00 82.06 104 LEU A N 1
ATOM 853 C CA . LEU A 1 104 ? 5.152 -11.499 -9.148 1.00 82.06 104 LEU A CA 1
ATOM 854 C C . LEU A 1 104 ? 5.277 -12.759 -8.288 1.00 82.06 104 LEU A C 1
ATOM 856 O O . LEU A 1 104 ? 6.303 -12.923 -7.642 1.00 82.06 104 LEU A O 1
ATOM 860 N N . GLN A 1 105 ? 4.273 -13.641 -8.294 1.00 83.44 105 GLN A N 1
ATOM 861 C CA . GLN A 1 105 ? 4.319 -14.864 -7.487 1.00 83.44 105 GLN A CA 1
ATOM 862 C C . GLN A 1 105 ? 5.441 -15.780 -7.959 1.00 83.44 105 GLN A C 1
ATOM 864 O O . GLN A 1 105 ? 6.234 -16.216 -7.143 1.00 83.44 105 GLN A O 1
ATOM 869 N N . VAL A 1 106 ? 5.615 -15.940 -9.275 1.00 86.31 106 VAL A N 1
ATOM 870 C CA . VAL A 1 106 ? 6.743 -16.711 -9.827 1.00 86.31 106 VAL A CA 1
ATOM 871 C C . VAL A 1 106 ? 8.091 -16.136 -9.373 1.00 86.31 106 VAL A C 1
ATOM 873 O O . VAL A 1 106 ? 8.976 -16.878 -8.965 1.00 86.31 106 VAL A O 1
ATOM 876 N N . ALA A 1 107 ? 8.254 -14.810 -9.391 1.00 83.12 107 ALA A N 1
ATOM 877 C CA . ALA A 1 107 ? 9.475 -14.162 -8.917 1.00 83.12 107 ALA A CA 1
ATOM 878 C C . ALA A 1 107 ? 9.694 -14.323 -7.404 1.00 83.12 107 ALA A C 1
ATOM 880 O O . ALA A 1 107 ? 10.838 -14.434 -6.968 1.00 83.12 107 ALA A O 1
ATOM 881 N N . VAL A 1 108 ? 8.619 -14.324 -6.612 1.00 85.56 108 VAL A N 1
ATOM 882 C CA . VAL A 1 108 ? 8.673 -14.597 -5.172 1.00 85.56 108 VAL A CA 1
ATOM 883 C C . VAL A 1 108 ? 9.060 -16.054 -4.933 1.00 85.56 108 VAL A C 1
ATOM 885 O O . VAL A 1 108 ? 9.984 -16.296 -4.167 1.00 85.56 108 VAL A O 1
ATOM 888 N N . ASP A 1 109 ? 8.441 -17.005 -5.626 1.00 86.69 109 ASP A N 1
ATOM 889 C CA . ASP A 1 109 ? 8.715 -18.437 -5.483 1.00 86.69 109 ASP A CA 1
ATOM 890 C C . ASP A 1 109 ? 10.152 -18.787 -5.901 1.00 86.69 109 ASP A C 1
ATOM 892 O O . ASP A 1 109 ? 10.844 -19.526 -5.198 1.00 86.69 109 ASP A O 1
ATOM 896 N N . GLU A 1 110 ? 10.655 -18.198 -6.992 1.00 86.25 110 GLU A N 1
ATOM 897 C CA . GLU A 1 110 ? 12.063 -18.313 -7.399 1.00 86.25 110 GLU A CA 1
ATOM 898 C C . GLU A 1 110 ? 13.021 -17.764 -6.327 1.00 86.25 110 GLU A C 1
ATOM 900 O O . GLU A 1 110 ? 14.071 -18.355 -6.060 1.00 86.25 110 GLU A O 1
ATOM 905 N N . ALA A 1 111 ? 12.667 -16.644 -5.690 1.00 81.25 111 ALA A N 1
ATOM 906 C CA . ALA A 1 111 ? 13.480 -16.049 -4.635 1.00 81.25 111 ALA A CA 1
ATOM 907 C C . ALA A 1 111 ? 13.421 -16.860 -3.328 1.00 81.25 111 ALA A C 1
ATOM 909 O O . ALA A 1 111 ? 14.445 -17.012 -2.662 1.00 81.25 111 ALA A O 1
ATOM 910 N N . LEU A 1 112 ? 12.262 -17.429 -2.985 1.00 84.88 112 LEU A N 1
ATOM 911 C CA . LEU A 1 112 ? 12.078 -18.321 -1.834 1.00 84.88 112 LEU A CA 1
ATOM 912 C C . LEU A 1 112 ? 12.806 -19.660 -2.020 1.00 84.88 112 LEU A C 1
ATOM 914 O O . LEU A 1 112 ? 13.293 -20.241 -1.052 1.00 84.88 112 LEU A O 1
ATOM 918 N N . ALA A 1 113 ? 12.966 -20.131 -3.261 1.00 87.00 113 ALA A N 1
ATOM 919 C CA . ALA A 1 113 ? 13.763 -21.320 -3.558 1.00 87.00 113 ALA A CA 1
ATOM 920 C C . ALA A 1 113 ? 15.261 -21.154 -3.207 1.00 87.00 113 ALA A C 1
ATOM 922 O O . ALA A 1 113 ? 15.974 -22.150 -3.038 1.00 87.00 113 ALA A O 1
ATOM 923 N N . CYS A 1 114 ? 15.754 -19.918 -3.054 1.00 81.31 114 CYS A N 1
ATOM 924 C CA . CYS A 1 114 ? 17.138 -19.638 -2.676 1.00 81.31 114 CYS A CA 1
ATOM 925 C C . CYS A 1 114 ? 17.370 -19.888 -1.175 1.00 81.31 114 CYS A C 1
ATOM 927 O O . CYS A 1 114 ? 17.170 -19.011 -0.333 1.00 81.31 114 CYS A O 1
ATOM 929 N N . ARG A 1 115 ? 17.869 -21.079 -0.825 1.00 71.94 115 ARG A N 1
ATOM 930 C CA . ARG A 1 115 ? 18.116 -21.473 0.577 1.00 71.94 115 ARG A CA 1
ATOM 931 C C . ARG A 1 115 ? 19.215 -20.681 1.279 1.00 71.94 115 ARG A C 1
ATOM 933 O O . ARG A 1 115 ? 19.118 -20.507 2.489 1.00 71.94 115 ARG A O 1
ATOM 940 N N . ASP A 1 116 ? 20.171 -20.115 0.547 1.00 80.75 116 ASP A N 1
ATOM 941 C CA . ASP A 1 116 ? 21.299 -19.378 1.127 1.00 80.75 116 ASP A CA 1
ATOM 942 C C . ASP A 1 116 ? 21.234 -17.875 0.844 1.00 80.75 116 ASP A C 1
ATOM 944 O O . ASP A 1 116 ? 20.783 -17.436 -0.218 1.00 80.75 116 ASP A O 1
ATOM 948 N N . ASN A 1 117 ? 21.744 -17.074 1.785 1.00 76.12 117 ASN A N 1
ATOM 949 C CA . ASN A 1 117 ? 21.835 -15.619 1.631 1.00 76.12 117 ASN A CA 1
ATOM 950 C C . ASN A 1 117 ? 22.735 -15.219 0.450 1.00 76.12 117 ASN A C 1
ATOM 952 O O . ASN A 1 117 ? 22.453 -14.230 -0.221 1.00 76.12 117 ASN A O 1
ATOM 956 N N . GLU A 1 118 ? 23.782 -15.998 0.168 1.00 80.62 118 GLU A N 1
ATOM 957 C CA . GLU A 1 118 ? 24.675 -15.769 -0.976 1.00 80.62 118 GLU A CA 1
ATOM 958 C C . GLU A 1 118 ? 23.986 -16.073 -2.312 1.00 80.62 118 GLU A C 1
ATOM 960 O O . GLU A 1 118 ? 24.109 -15.302 -3.265 1.00 80.62 118 GLU A O 1
ATOM 965 N N . ALA A 1 119 ? 23.204 -17.157 -2.374 1.00 82.94 119 ALA A N 1
ATOM 966 C CA . ALA A 1 119 ? 22.424 -17.511 -3.558 1.00 82.94 119 ALA A CA 1
ATOM 967 C C . ALA A 1 119 ? 21.350 -16.454 -3.857 1.00 82.94 119 ALA A C 1
ATOM 969 O O . ALA A 1 119 ? 21.193 -16.040 -5.006 1.00 82.94 119 ALA A O 1
ATOM 970 N N . LEU A 1 120 ? 20.671 -15.961 -2.815 1.00 81.00 120 LEU A N 1
ATOM 971 C CA . LEU A 1 120 ? 19.702 -14.873 -2.934 1.00 81.00 120 LEU A CA 1
ATOM 972 C C . LEU A 1 120 ? 20.370 -13.572 -3.403 1.00 81.00 120 LEU A C 1
ATOM 974 O O . LEU A 1 120 ? 19.843 -12.895 -4.283 1.00 81.00 120 LEU A O 1
ATOM 978 N N . GLU A 1 121 ? 21.541 -13.227 -2.859 1.00 82.62 121 GLU A N 1
ATOM 979 C CA . GLU A 1 121 ? 22.285 -12.033 -3.273 1.00 82.62 121 GLU A CA 1
ATOM 980 C C . GLU A 1 121 ? 22.716 -12.108 -4.738 1.00 82.62 121 GLU A C 1
ATOM 982 O O . GLU A 1 121 ? 22.562 -11.130 -5.471 1.00 82.62 121 GLU A O 1
ATOM 987 N N . LYS A 1 122 ? 23.167 -13.279 -5.200 1.00 84.50 122 LYS A N 1
ATOM 988 C CA . LYS A 1 122 ? 23.469 -13.508 -6.614 1.00 84.50 122 LYS A CA 1
ATOM 989 C C . LYS A 1 122 ? 22.221 -13.361 -7.491 1.00 84.50 122 LYS A C 1
ATOM 991 O O . LYS A 1 122 ? 22.267 -12.616 -8.467 1.00 84.50 122 LYS A O 1
ATOM 996 N N . HIS A 1 123 ? 21.108 -13.996 -7.120 1.00 83.19 123 HIS A N 1
ATOM 997 C CA . HIS A 1 123 ? 19.855 -13.933 -7.878 1.00 83.19 123 HIS A CA 1
ATOM 998 C C . HIS A 1 123 ? 19.327 -12.494 -8.006 1.00 83.19 123 HIS A C 1
ATOM 1000 O O . HIS A 1 123 ? 19.012 -12.038 -9.107 1.00 83.19 123 HIS A O 1
ATOM 1006 N N . LEU A 1 124 ? 19.275 -11.746 -6.897 1.00 82.38 124 LEU A N 1
ATOM 1007 C CA . LEU A 1 124 ? 18.799 -10.360 -6.903 1.00 82.38 124 LEU A CA 1
ATOM 1008 C C . LEU A 1 124 ? 19.724 -9.433 -7.698 1.00 82.38 124 LEU A C 1
ATOM 1010 O O . LEU A 1 124 ? 19.247 -8.550 -8.416 1.00 82.38 124 LEU A O 1
ATOM 1014 N N . ARG A 1 125 ? 21.040 -9.653 -7.622 1.00 84.69 125 ARG A N 1
ATOM 1015 C CA . ARG A 1 125 ? 22.023 -8.850 -8.349 1.00 84.69 125 ARG A CA 1
ATOM 1016 C C . ARG A 1 125 ? 21.997 -9.118 -9.852 1.00 84.69 125 ARG A C 1
ATOM 1018 O O . ARG A 1 125 ? 22.092 -8.167 -10.620 1.00 84.69 125 ARG A O 1
ATOM 1025 N N . GLU A 1 126 ? 21.844 -10.373 -10.269 1.00 83.38 126 GLU A N 1
ATOM 1026 C CA . GLU A 1 126 ? 21.759 -10.744 -11.687 1.00 83.38 126 GLU A CA 1
ATOM 1027 C C . GLU A 1 126 ? 20.449 -10.270 -12.324 1.00 83.38 126 GLU A C 1
ATOM 1029 O O . GLU A 1 126 ? 20.467 -9.694 -13.410 1.00 83.38 126 GLU A O 1
ATOM 1034 N N . LYS A 1 127 ? 19.313 -10.476 -11.648 1.00 78.75 127 LYS A N 1
ATOM 1035 C CA . LYS A 1 127 ? 17.988 -10.245 -12.239 1.00 78.75 127 LYS A CA 1
ATOM 1036 C C . LYS A 1 127 ? 17.480 -8.815 -12.062 1.00 78.75 127 LYS A C 1
ATOM 1038 O O . LYS A 1 127 ? 16.845 -8.280 -12.966 1.00 78.75 127 LYS A O 1
ATOM 1043 N N . TYR A 1 128 ? 17.761 -8.197 -10.914 1.00 78.56 128 TYR A N 1
ATOM 1044 C CA . TYR A 1 128 ? 17.203 -6.892 -10.540 1.00 78.56 128 TYR A CA 1
ATOM 1045 C C . TYR A 1 128 ? 18.265 -5.823 -10.269 1.00 78.56 128 TYR A C 1
ATOM 1047 O O . TYR A 1 128 ? 17.906 -4.672 -10.048 1.00 78.56 128 TYR A O 1
ATOM 1055 N N . GLN A 1 129 ? 19.559 -6.171 -10.293 1.00 76.44 129 GLN A N 1
ATOM 1056 C CA . GLN A 1 129 ? 20.670 -5.263 -9.962 1.00 76.44 129 GLN A CA 1
ATOM 1057 C C . GLN A 1 129 ? 20.580 -4.681 -8.537 1.00 76.44 129 GLN A C 1
ATOM 1059 O O . GLN A 1 129 ? 21.166 -3.641 -8.241 1.00 76.44 129 GLN A O 1
ATOM 1064 N N . VAL A 1 130 ? 19.876 -5.373 -7.632 1.00 77.75 130 VAL A N 1
ATOM 1065 C CA . VAL A 1 130 ? 19.691 -4.980 -6.227 1.00 77.75 130 VAL A CA 1
ATOM 1066 C C . VAL A 1 130 ? 20.464 -5.936 -5.319 1.00 77.75 130 VAL A C 1
ATOM 1068 O O . VAL A 1 130 ? 20.449 -7.147 -5.520 1.00 77.75 130 VAL A O 1
ATOM 1071 N N . GLY A 1 131 ? 21.153 -5.395 -4.312 1.00 77.62 131 GLY A N 1
ATOM 1072 C CA . GLY A 1 131 ? 21.829 -6.190 -3.282 1.00 77.62 131 GLY A CA 1
ATOM 1073 C C . GLY A 1 131 ? 20.906 -6.547 -2.115 1.00 77.62 131 GLY A C 1
ATOM 1074 O O . GLY A 1 131 ? 19.972 -5.807 -1.805 1.00 77.62 131 GLY A O 1
ATOM 1075 N N . VAL A 1 132 ? 21.197 -7.653 -1.424 1.00 77.44 132 VAL A N 1
ATOM 1076 C CA . VAL A 1 132 ? 20.464 -8.044 -0.208 1.00 77.44 132 VAL A CA 1
ATOM 1077 C C . VAL A 1 132 ? 20.772 -7.055 0.924 1.00 77.44 132 VAL A C 1
ATOM 1079 O O . VAL A 1 132 ? 21.940 -6.915 1.307 1.00 77.44 132 VAL A O 1
ATOM 1082 N N . PRO A 1 133 ? 19.762 -6.392 1.516 1.00 80.00 133 PRO A N 1
ATOM 1083 C CA . PRO A 1 133 ? 19.992 -5.473 2.624 1.00 80.00 133 PRO A CA 1
ATOM 1084 C C . PRO A 1 133 ? 20.598 -6.160 3.857 1.00 80.00 133 PRO A C 1
ATOM 1086 O O . PRO A 1 133 ? 20.229 -7.278 4.212 1.00 80.00 133 PRO A O 1
ATOM 1089 N N . ASN A 1 134 ? 21.463 -5.457 4.596 1.00 81.12 134 ASN A N 1
ATOM 1090 C CA . ASN A 1 134 ? 22.138 -6.010 5.784 1.00 81.12 134 ASN A CA 1
ATOM 1091 C C . ASN A 1 134 ? 21.174 -6.492 6.879 1.00 81.12 134 ASN A C 1
ATOM 1093 O O . ASN A 1 134 ? 21.487 -7.426 7.615 1.00 81.12 134 ASN A O 1
ATOM 1097 N N . TRP A 1 135 ? 20.002 -5.863 7.002 1.00 81.56 135 TRP A N 1
ATOM 1098 C CA . TRP A 1 135 ? 18.992 -6.287 7.966 1.00 81.56 135 TRP A CA 1
ATOM 1099 C C . TRP A 1 135 ? 18.413 -7.665 7.613 1.00 81.56 135 TRP A C 1
ATOM 1101 O O . TRP A 1 135 ? 18.203 -8.452 8.532 1.00 81.56 135 TRP A O 1
ATOM 1111 N N . MET A 1 136 ? 18.270 -7.982 6.319 1.00 79.75 136 MET A N 1
ATOM 1112 C CA . MET A 1 136 ? 17.746 -9.254 5.801 1.00 79.75 136 MET A CA 1
ATOM 1113 C C . MET A 1 136 ? 18.658 -10.437 6.129 1.00 79.75 136 MET A C 1
ATOM 1115 O O . MET A 1 136 ? 18.179 -11.507 6.482 1.00 79.75 136 MET A O 1
ATOM 1119 N N . LYS A 1 137 ? 19.979 -10.226 6.110 1.00 79.88 137 LYS A N 1
ATOM 1120 C CA . LYS A 1 137 ? 20.980 -11.282 6.352 1.00 79.88 137 LYS A CA 1
ATOM 1121 C C . LYS A 1 137 ? 20.872 -11.940 7.736 1.00 79.88 137 LYS A C 1
ATOM 1123 O O . LYS A 1 137 ? 21.422 -13.016 7.940 1.00 79.88 137 LYS A O 1
ATOM 1128 N N . ARG A 1 138 ? 20.196 -11.290 8.691 1.00 83.06 138 ARG A N 1
ATOM 1129 C CA . ARG A 1 138 ? 20.031 -11.763 10.077 1.00 83.06 138 ARG A CA 1
ATOM 1130 C C . ARG A 1 138 ? 18.703 -12.481 10.331 1.00 83.06 138 ARG A C 1
ATOM 1132 O O . ARG A 1 138 ? 18.537 -13.039 11.413 1.00 83.06 138 ARG A O 1
ATOM 1139 N N . LEU A 1 139 ? 17.769 -12.423 9.383 1.00 84.69 139 LEU A N 1
ATOM 1140 C CA . LEU A 1 139 ? 16.442 -13.024 9.501 1.00 84.69 139 LEU A CA 1
ATOM 1141 C C . LEU A 1 139 ? 16.506 -14.526 9.193 1.00 84.69 139 LEU A C 1
ATOM 1143 O O . LEU A 1 139 ? 17.347 -14.973 8.410 1.00 84.69 139 LEU A O 1
ATOM 1147 N N . ARG A 1 140 ? 15.635 -15.303 9.838 1.00 80.31 140 ARG A N 1
ATOM 1148 C CA . ARG A 1 140 ? 15.524 -16.760 9.685 1.00 80.31 140 ARG A CA 1
ATOM 1149 C C . ARG A 1 140 ? 14.058 -17.148 9.520 1.00 80.31 140 ARG A C 1
ATOM 1151 O O . ARG A 1 140 ? 13.185 -16.364 9.884 1.00 80.31 140 ARG A O 1
ATOM 1158 N N . ASP A 1 141 ? 13.835 -18.345 8.988 1.00 83.75 141 ASP A N 1
ATOM 1159 C CA . ASP A 1 141 ? 12.521 -18.989 8.914 1.00 83.75 141 ASP A CA 1
ATOM 1160 C C . ASP A 1 141 ? 11.455 -18.080 8.266 1.00 83.75 141 ASP A C 1
ATOM 1162 O O . ASP A 1 141 ? 11.722 -17.437 7.248 1.00 83.75 141 ASP A O 1
ATOM 1166 N N . GLU A 1 142 ? 10.266 -17.985 8.863 1.00 82.88 142 GLU A N 1
ATOM 1167 C CA . GLU A 1 142 ? 9.132 -17.216 8.333 1.00 82.88 142 GLU A CA 1
ATOM 1168 C C . GLU A 1 142 ? 9.445 -15.724 8.144 1.00 82.88 142 GLU A C 1
ATOM 1170 O O . GLU A 1 142 ? 8.990 -15.099 7.183 1.00 82.88 142 GLU A O 1
ATOM 1175 N N . ASP A 1 143 ? 10.260 -15.133 9.022 1.00 84.62 143 ASP A N 1
ATOM 1176 C CA . ASP A 1 143 ? 10.618 -13.720 8.909 1.00 84.62 143 ASP A CA 1
ATOM 1177 C C . ASP A 1 143 ? 11.513 -13.456 7.689 1.00 84.62 143 ASP A C 1
ATOM 1179 O O . ASP A 1 143 ? 11.467 -12.375 7.091 1.00 84.62 143 ASP A O 1
ATOM 1183 N N . ARG A 1 144 ? 12.326 -14.445 7.292 1.00 82.56 144 ARG A N 1
ATOM 1184 C CA . ARG A 1 144 ? 13.129 -14.374 6.069 1.00 82.56 144 ARG A CA 1
ATOM 1185 C C . ARG A 1 144 ? 12.238 -14.460 4.836 1.00 82.56 144 ARG A C 1
ATOM 1187 O O . ARG A 1 144 ? 12.416 -13.654 3.924 1.00 82.56 144 ARG A O 1
ATOM 1194 N N . ASP A 1 145 ? 11.273 -15.370 4.827 1.00 86.56 145 ASP A N 1
ATOM 1195 C CA . ASP A 1 145 ? 10.354 -15.549 3.699 1.00 86.56 145 ASP A CA 1
ATOM 1196 C C . ASP A 1 145 ? 9.498 -14.295 3.478 1.00 86.56 145 ASP A C 1
ATOM 1198 O O . ASP A 1 145 ? 9.393 -13.780 2.359 1.00 86.56 145 ASP A O 1
ATOM 1202 N N . ASN A 1 146 ? 8.979 -13.723 4.568 1.00 86.62 146 ASN A N 1
ATOM 1203 C CA . ASN A 1 146 ? 8.254 -12.455 4.546 1.00 86.62 146 ASN A CA 1
ATOM 1204 C C . ASN A 1 146 ? 9.134 -11.304 4.041 1.00 86.62 146 ASN A C 1
ATOM 1206 O O . ASN A 1 146 ? 8.689 -10.482 3.235 1.00 86.62 146 ASN A O 1
ATOM 1210 N N . ALA A 1 147 ? 10.398 -11.250 4.469 1.00 85.56 147 ALA A N 1
ATOM 1211 C CA . ALA A 1 147 ? 11.340 -10.240 4.009 1.00 85.56 147 ALA A CA 1
ATOM 1212 C C . ALA A 1 147 ? 11.656 -10.375 2.509 1.00 85.56 147 ALA A C 1
ATOM 1214 O O . ALA A 1 147 ? 11.722 -9.362 1.810 1.00 85.56 147 ALA A O 1
ATOM 1215 N N . ILE A 1 148 ? 11.844 -11.601 2.007 1.00 85.69 148 ILE A N 1
ATOM 1216 C CA . ILE A 1 148 ? 12.087 -11.872 0.583 1.00 85.69 148 ILE A CA 1
ATOM 1217 C C . ILE A 1 148 ? 10.895 -11.395 -0.243 1.00 85.69 148 ILE A C 1
ATOM 1219 O O . ILE A 1 148 ? 11.076 -10.622 -1.187 1.00 85.69 148 ILE A O 1
ATOM 1223 N N . ARG A 1 149 ? 9.676 -11.783 0.152 1.00 88.00 149 ARG A N 1
ATOM 1224 C CA . ARG A 1 149 ? 8.445 -11.351 -0.518 1.00 88.00 149 ARG A CA 1
ATOM 1225 C C . ARG A 1 149 ? 8.331 -9.826 -0.541 1.00 88.00 149 ARG A C 1
ATOM 1227 O O . ARG A 1 149 ? 8.143 -9.252 -1.610 1.00 88.00 149 ARG A O 1
ATOM 1234 N N . ALA A 1 150 ? 8.552 -9.167 0.597 1.00 86.94 150 ALA A N 1
ATOM 1235 C CA . ALA A 1 150 ? 8.502 -7.710 0.695 1.00 86.94 150 ALA A CA 1
ATOM 1236 C C . ALA A 1 150 ? 9.539 -7.014 -0.206 1.00 86.94 150 ALA A C 1
ATOM 1238 O O . ALA A 1 150 ? 9.234 -5.989 -0.814 1.00 86.94 150 ALA A O 1
ATOM 1239 N N . VAL A 1 151 ? 10.755 -7.560 -0.330 1.00 85.94 151 VAL A N 1
ATOM 1240 C CA . VAL A 1 151 ? 11.778 -6.994 -1.224 1.00 85.94 151 VAL A CA 1
ATOM 1241 C C . VAL A 1 151 ? 11.389 -7.160 -2.688 1.00 85.94 151 VAL A C 1
ATOM 1243 O O . VAL A 1 151 ? 11.435 -6.178 -3.428 1.00 85.94 151 VAL A O 1
ATOM 1246 N N . ILE A 1 152 ? 10.952 -8.346 -3.107 1.00 86.38 152 ILE A N 1
ATOM 1247 C CA . ILE A 1 152 ? 10.500 -8.572 -4.487 1.00 86.38 152 ILE A CA 1
ATOM 1248 C C . ILE A 1 152 ? 9.305 -7.672 -4.831 1.00 86.38 152 ILE A C 1
ATOM 1250 O O . ILE A 1 152 ? 9.300 -7.032 -5.884 1.00 86.38 152 ILE A O 1
ATOM 1254 N N . GLU A 1 153 ? 8.334 -7.541 -3.926 1.00 86.88 153 GLU A N 1
ATOM 1255 C CA . GLU A 1 153 ? 7.212 -6.611 -4.078 1.00 86.88 153 GLU A CA 1
ATOM 1256 C C . GLU A 1 153 ? 7.687 -5.156 -4.160 1.00 86.88 153 GLU A C 1
ATOM 1258 O O . GLU A 1 153 ? 7.223 -4.408 -5.018 1.00 86.88 153 GLU A O 1
ATOM 1263 N N . SER A 1 154 ? 8.663 -4.756 -3.341 1.00 86.38 154 SER A N 1
ATOM 1264 C CA . SER A 1 154 ? 9.220 -3.399 -3.385 1.00 86.38 154 SER A CA 1
ATOM 1265 C C . SER A 1 154 ? 9.971 -3.081 -4.681 1.00 86.38 154 SER A C 1
ATOM 1267 O O . SER A 1 154 ? 10.102 -1.910 -5.023 1.00 86.38 154 SER A O 1
ATOM 1269 N N . ILE A 1 155 ? 10.446 -4.099 -5.406 1.00 83.69 155 ILE A N 1
ATOM 1270 C CA . ILE A 1 155 ? 11.119 -3.946 -6.701 1.00 83.69 155 ILE A CA 1
ATOM 1271 C C . ILE A 1 155 ? 10.084 -3.905 -7.831 1.00 83.69 155 ILE A C 1
ATOM 1273 O O . ILE A 1 155 ? 10.075 -2.980 -8.640 1.00 83.69 155 ILE A O 1
ATOM 1277 N N . LEU A 1 156 ? 9.194 -4.899 -7.891 1.00 84.06 156 LEU A N 1
ATOM 1278 C CA . LEU A 1 156 ? 8.261 -5.082 -9.008 1.00 84.06 156 LEU A CA 1
ATOM 1279 C C . LEU A 1 156 ? 7.001 -4.212 -8.909 1.00 84.06 156 LEU A C 1
ATOM 1281 O O . LEU A 1 156 ? 6.372 -3.934 -9.928 1.00 84.06 156 LEU A O 1
ATOM 1285 N N . ARG A 1 157 ? 6.623 -3.785 -7.700 1.00 87.38 157 ARG A N 1
ATOM 1286 C CA . ARG A 1 157 ? 5.445 -2.950 -7.401 1.00 87.38 157 ARG A CA 1
ATOM 1287 C C . ARG A 1 157 ? 5.837 -1.703 -6.606 1.00 87.38 157 ARG A C 1
ATOM 1289 O O . ARG A 1 157 ? 5.036 -1.207 -5.816 1.00 87.38 157 ARG A O 1
ATOM 1296 N N . ALA A 1 158 ? 7.051 -1.193 -6.822 1.00 86.88 158 ALA A N 1
ATOM 1297 C CA . ALA A 1 158 ? 7.656 -0.110 -6.047 1.00 86.88 158 ALA A CA 1
ATOM 1298 C C . ALA A 1 158 ? 6.700 1.061 -5.765 1.00 86.88 158 ALA A C 1
ATOM 1300 O O . ALA A 1 158 ? 6.538 1.471 -4.618 1.00 86.88 158 ALA A O 1
ATOM 1301 N N . GLU A 1 159 ? 6.022 1.569 -6.794 1.00 88.81 159 GLU A N 1
ATOM 1302 C CA . GLU A 1 159 ? 5.153 2.745 -6.705 1.00 88.81 159 GLU A CA 1
ATOM 1303 C C . GLU A 1 159 ? 3.915 2.468 -5.851 1.00 88.81 159 GLU A C 1
ATOM 1305 O O . GLU A 1 159 ? 3.502 3.305 -5.045 1.00 88.81 159 GLU A O 1
ATOM 1310 N N . LEU A 1 160 ? 3.314 1.289 -6.035 1.00 89.44 160 LEU A N 1
ATOM 1311 C CA . LEU A 1 160 ? 2.095 0.899 -5.338 1.00 89.44 160 LEU A CA 1
ATOM 1312 C C . LEU A 1 160 ? 2.396 0.529 -3.881 1.00 89.44 160 LEU A C 1
ATOM 1314 O O . LEU A 1 160 ? 1.695 0.997 -2.992 1.00 89.44 160 LEU A O 1
ATOM 1318 N N . VAL A 1 161 ? 3.489 -0.193 -3.620 1.00 90.62 161 VAL A N 1
ATOM 1319 C CA . VAL A 1 161 ? 3.953 -0.521 -2.260 1.00 90.62 161 VAL A CA 1
ATOM 1320 C C . VAL A 1 161 ? 4.312 0.744 -1.483 1.00 90.62 161 VAL A C 1
ATOM 1322 O O . VAL A 1 161 ? 3.950 0.886 -0.315 1.00 90.62 161 VAL A O 1
ATOM 1325 N N . GLN A 1 162 ? 5.000 1.702 -2.115 1.00 89.50 162 GLN A N 1
ATOM 1326 C CA . GLN A 1 162 ? 5.286 2.995 -1.490 1.00 89.50 162 GLN A CA 1
ATOM 1327 C C . GLN A 1 162 ? 4.002 3.762 -1.169 1.00 89.50 162 GLN A C 1
ATOM 1329 O O . GLN A 1 162 ? 3.893 4.336 -0.086 1.00 89.50 162 GLN A O 1
ATOM 1334 N N . PHE A 1 163 ? 3.025 3.742 -2.079 1.00 91.12 163 PHE A N 1
ATOM 1335 C CA . PHE A 1 163 ? 1.713 4.338 -1.853 1.00 91.12 163 PHE A CA 1
ATOM 1336 C C . PHE A 1 163 ? 0.965 3.694 -0.685 1.00 91.12 163 PHE A C 1
ATOM 1338 O O . PHE A 1 163 ? 0.510 4.401 0.209 1.00 91.12 163 PHE A O 1
ATOM 1345 N N . GLU A 1 164 ? 0.866 2.370 -0.662 1.00 91.12 164 GLU A N 1
ATOM 1346 C CA . GLU A 1 164 ? 0.164 1.624 0.383 1.00 91.12 164 GLU A CA 1
ATOM 1347 C C . GLU A 1 164 ? 0.806 1.832 1.745 1.00 91.12 164 GLU A C 1
ATOM 1349 O O . GLU A 1 164 ? 0.118 2.135 2.717 1.00 91.12 164 GLU A O 1
ATOM 1354 N N . ARG A 1 165 ? 2.139 1.754 1.804 1.00 92.00 165 ARG A N 1
ATOM 1355 C CA . ARG A 1 165 ? 2.893 2.038 3.022 1.00 92.00 165 ARG A CA 1
ATOM 1356 C C . ARG A 1 165 ? 2.653 3.464 3.503 1.00 92.00 165 ARG A C 1
ATOM 1358 O O . ARG A 1 165 ? 2.484 3.669 4.702 1.00 92.00 165 ARG A O 1
ATOM 1365 N N . PHE A 1 166 ? 2.660 4.435 2.593 1.00 91.44 166 PHE A N 1
ATOM 1366 C CA . PHE A 1 166 ? 2.396 5.828 2.934 1.00 91.44 166 PHE A CA 1
ATOM 1367 C C . PHE A 1 166 ? 0.996 5.990 3.536 1.00 91.44 166 PHE A C 1
ATOM 1369 O O . PHE A 1 166 ? 0.874 6.509 4.640 1.00 91.44 166 PHE A O 1
ATOM 1376 N N . VAL A 1 167 ? -0.037 5.488 2.852 1.00 92.50 167 VAL A N 1
ATOM 1377 C CA . VAL A 1 167 ? -1.429 5.565 3.319 1.00 92.50 167 VAL A CA 1
ATOM 1378 C C . VAL A 1 167 ? -1.591 4.879 4.672 1.00 92.50 167 VAL A C 1
ATOM 1380 O O . VAL A 1 167 ? -2.186 5.451 5.579 1.00 92.50 167 VAL A O 1
ATOM 138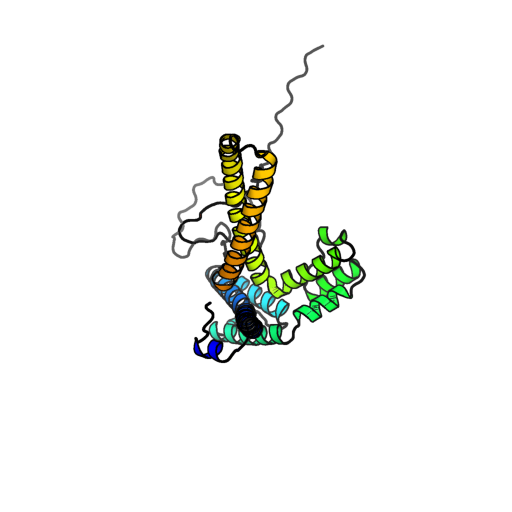3 N N . LEU A 1 168 ? -1.038 3.676 4.838 1.00 93.56 168 LEU A N 1
ATOM 1384 C CA . LEU A 1 168 ? -1.153 2.930 6.087 1.00 93.56 168 LEU A CA 1
ATOM 1385 C C . LEU A 1 168 ? -0.526 3.691 7.259 1.00 93.56 168 LEU A C 1
ATOM 1387 O O . LEU A 1 168 ? -1.143 3.795 8.315 1.00 93.56 168 LEU A O 1
ATOM 1391 N N . LEU A 1 169 ? 0.686 4.223 7.077 1.00 94.94 169 LEU A N 1
ATOM 1392 C CA . LEU A 1 169 ? 1.392 4.950 8.131 1.00 94.94 169 LEU A CA 1
ATOM 1393 C C . LEU A 1 169 ? 0.716 6.281 8.471 1.00 94.94 169 LEU A C 1
ATOM 1395 O O . LEU A 1 169 ? 0.604 6.602 9.650 1.00 94.94 169 LEU A O 1
ATOM 1399 N N . ASP A 1 170 ? 0.248 7.024 7.469 1.00 92.62 170 ASP A N 1
ATOM 1400 C CA . ASP A 1 170 ? -0.433 8.310 7.659 1.00 92.62 170 ASP A CA 1
ATOM 1401 C C . ASP A 1 170 ? -1.746 8.153 8.444 1.00 92.62 170 ASP A C 1
ATOM 1403 O O . ASP A 1 170 ? -1.991 8.843 9.441 1.00 92.62 170 ASP A O 1
ATOM 1407 N N . VAL A 1 171 ? -2.569 7.174 8.050 1.00 94.94 171 VAL A N 1
ATOM 1408 C CA . VAL A 1 171 ? -3.845 6.908 8.724 1.00 94.94 171 VAL A CA 1
ATOM 1409 C C . VAL A 1 171 ? -3.611 6.329 10.121 1.00 94.94 171 VAL A C 1
ATOM 1411 O O . VAL A 1 171 ? -4.295 6.732 11.063 1.00 94.94 171 VAL A O 1
ATOM 1414 N N . LEU A 1 172 ? -2.639 5.424 10.285 1.00 96.12 172 LEU A N 1
ATOM 1415 C CA . LEU A 1 172 ? -2.316 4.837 11.586 1.00 96.12 172 LEU A CA 1
ATOM 1416 C C . LEU A 1 172 ? -1.812 5.886 12.579 1.00 96.12 172 LEU A C 1
ATOM 1418 O O . LEU A 1 172 ? -2.282 5.908 13.713 1.00 96.12 172 LEU A O 1
ATOM 1422 N N . ASP A 1 173 ? -0.880 6.748 12.171 1.00 96.56 173 ASP A N 1
ATOM 1423 C CA . ASP A 1 173 ? -0.324 7.788 13.042 1.00 96.56 173 ASP A CA 1
ATOM 1424 C C . ASP A 1 173 ? -1.415 8.762 13.506 1.00 96.56 173 ASP A C 1
ATOM 1426 O O . ASP A 1 173 ? -1.511 9.083 14.693 1.00 96.56 173 ASP A O 1
ATOM 1430 N N . THR A 1 174 ? -2.301 9.163 12.591 1.00 95.12 174 THR A N 1
ATOM 1431 C CA . THR A 1 174 ? -3.447 10.019 12.918 1.00 95.12 174 THR A CA 1
ATOM 1432 C C . THR A 1 174 ? -4.400 9.333 13.900 1.00 95.12 174 THR A C 1
ATOM 1434 O O . THR A 1 174 ? -4.702 9.890 14.956 1.00 95.12 174 THR A O 1
ATOM 1437 N N . ALA A 1 175 ? -4.826 8.101 13.601 1.00 95.31 175 ALA A N 1
ATOM 1438 C CA . ALA A 1 175 ? -5.758 7.353 14.445 1.00 95.31 175 ALA A CA 1
ATOM 1439 C C . ALA A 1 175 ? -5.179 7.071 15.839 1.00 95.31 175 ALA A C 1
ATOM 1441 O O . ALA A 1 175 ? -5.889 7.137 16.843 1.00 95.31 175 ALA A O 1
ATOM 1442 N N . TRP A 1 176 ? -3.876 6.796 15.915 1.00 97.38 176 TRP A N 1
ATOM 1443 C CA . TRP A 1 176 ? -3.189 6.551 17.175 1.00 97.38 176 TRP A CA 1
ATOM 1444 C C . TRP A 1 176 ? -3.121 7.807 18.044 1.00 97.38 176 TRP A C 1
ATOM 1446 O O . TRP A 1 176 ? -3.422 7.740 19.233 1.00 97.38 176 TRP A O 1
ATOM 1456 N N . LYS A 1 177 ? -2.794 8.969 17.465 1.00 96.69 177 LYS A N 1
ATOM 1457 C CA . LYS A 1 177 ? -2.797 10.251 18.191 1.00 96.69 177 LYS A CA 1
ATOM 1458 C C . LYS A 1 177 ? -4.182 10.595 18.737 1.00 96.69 177 LYS A C 1
ATOM 1460 O O . LYS A 1 177 ? -4.296 10.971 19.902 1.00 96.69 177 LYS A O 1
ATOM 1465 N N . GLU A 1 178 ? -5.225 10.421 17.927 1.00 96.31 178 GLU A N 1
ATOM 1466 C CA . GLU A 1 178 ? -6.616 10.598 18.363 1.00 96.31 178 GLU A CA 1
ATOM 1467 C C . GLU A 1 178 ? -6.981 9.629 19.499 1.00 96.31 178 GLU A C 1
ATOM 1469 O O . GLU A 1 178 ? -7.620 10.026 20.474 1.00 96.31 178 GLU A O 1
ATOM 1474 N N . HIS A 1 179 ? -6.539 8.370 19.420 1.00 97.12 179 HIS A N 1
ATOM 1475 C CA . HIS A 1 179 ? -6.764 7.384 20.475 1.00 97.12 179 HIS A CA 1
ATOM 1476 C C . HIS A 1 179 ? -6.045 7.741 21.778 1.00 97.12 179 HIS A C 1
ATOM 1478 O O . HIS A 1 179 ? -6.657 7.651 22.838 1.00 97.12 179 HIS A O 1
ATOM 1484 N N . LEU A 1 180 ? -4.787 8.186 21.722 1.00 97.25 180 LEU A N 1
ATOM 1485 C CA . LEU A 1 180 ? -4.060 8.640 22.911 1.00 97.25 180 LEU A CA 1
ATOM 1486 C C . LEU A 1 180 ? -4.787 9.802 23.596 1.00 97.25 180 LEU A C 1
ATOM 1488 O O . LEU A 1 180 ? -4.989 9.760 24.807 1.00 97.25 180 LEU A O 1
ATOM 1492 N N . TYR A 1 181 ? -5.267 10.774 22.816 1.00 97.12 181 TYR A N 1
ATOM 1493 C CA . TYR A 1 181 ? -6.071 11.877 23.342 1.00 97.12 181 TYR A CA 1
ATOM 1494 C C . TYR A 1 181 ? -7.368 11.385 24.006 1.00 97.12 181 TYR A C 1
ATOM 1496 O O . TYR A 1 181 ? -7.707 11.803 25.114 1.00 97.12 181 TYR A O 1
ATOM 1504 N N . ALA A 1 182 ? -8.073 10.444 23.370 1.00 96.19 182 ALA A N 1
ATOM 1505 C CA . ALA A 1 182 ? -9.280 9.846 23.937 1.00 96.19 182 ALA A CA 1
ATOM 1506 C C . ALA A 1 182 ? -8.997 9.063 25.233 1.00 96.19 182 ALA A C 1
ATOM 1508 O O . ALA A 1 182 ? -9.807 9.093 26.158 1.00 96.19 182 ALA A O 1
ATOM 1509 N N . MET A 1 183 ? -7.850 8.385 25.326 1.00 96.50 183 MET A N 1
ATOM 1510 C CA . MET A 1 183 ? -7.428 7.663 26.529 1.00 96.50 183 MET A CA 1
ATOM 1511 C C . MET A 1 183 ? -7.073 8.610 27.681 1.00 96.50 183 MET A C 1
ATOM 1513 O O . MET A 1 183 ? -7.412 8.316 28.829 1.00 96.50 183 MET A O 1
ATOM 1517 N N . ASP A 1 184 ? -6.459 9.761 27.392 1.00 95.25 184 ASP A N 1
ATOM 1518 C CA . ASP A 1 184 ? -6.234 10.807 28.393 1.00 95.25 184 ASP A CA 1
ATOM 1519 C C . ASP A 1 184 ? -7.567 11.365 28.922 1.00 95.25 184 ASP A C 1
ATOM 1521 O O . ASP A 1 184 ? -7.777 11.408 30.134 1.00 95.25 184 ASP A O 1
ATOM 1525 N N . GLN A 1 185 ? -8.524 11.676 28.039 1.00 93.50 185 GLN A N 1
ATOM 1526 C CA . GLN A 1 185 ? -9.862 12.121 28.449 1.00 93.50 185 GLN A CA 1
ATOM 1527 C C . GLN A 1 185 ? -10.619 11.040 29.244 1.00 93.50 185 GLN A C 1
ATOM 1529 O O . GLN A 1 185 ? -11.333 11.333 30.210 1.00 93.50 185 GLN A O 1
ATOM 1534 N N . LEU A 1 186 ? -10.472 9.771 28.857 1.00 93.69 186 LEU A N 1
ATOM 1535 C CA . LEU A 1 186 ? -11.073 8.647 29.568 1.00 93.69 186 LEU A CA 1
ATOM 1536 C C . LEU A 1 186 ? -10.519 8.529 30.992 1.00 93.69 186 LEU A C 1
ATOM 1538 O O . LEU A 1 186 ? -11.286 8.324 31.933 1.00 93.69 186 LEU A O 1
ATOM 1542 N N . ARG A 1 187 ? -9.201 8.686 31.163 1.00 90.88 187 ARG A N 1
ATOM 1543 C CA . ARG A 1 187 ? -8.551 8.675 32.479 1.00 90.88 187 ARG A CA 1
ATOM 1544 C C . ARG A 1 187 ? -9.134 9.756 33.387 1.00 90.88 187 ARG A C 1
ATOM 1546 O O . ARG A 1 187 ? -9.474 9.461 34.532 1.00 90.88 187 ARG A O 1
ATOM 1553 N N . ASP A 1 188 ? -9.296 10.967 32.863 1.00 88.81 188 ASP A N 1
ATOM 1554 C CA . ASP A 1 188 ? -9.792 12.104 33.638 1.00 88.81 188 ASP A CA 1
ATOM 1555 C C . ASP A 1 188 ? -11.273 11.921 34.019 1.00 88.81 188 ASP A C 1
ATOM 1557 O O . ASP A 1 188 ? -11.664 12.162 35.159 1.00 88.81 188 ASP A O 1
ATOM 1561 N N . THR A 1 189 ? -12.105 11.415 33.100 1.00 88.31 189 THR A N 1
ATOM 1562 C CA . THR A 1 189 ? -13.549 11.214 33.337 1.00 88.31 189 THR A CA 1
ATOM 1563 C C . THR A 1 189 ? -13.876 10.020 34.235 1.00 88.31 189 THR A C 1
ATOM 1565 O O . THR A 1 189 ? -14.844 10.078 34.997 1.00 88.31 189 THR A O 1
ATOM 1568 N N . ILE A 1 190 ? -13.083 8.945 34.196 1.00 84.56 190 ILE A N 1
ATOM 1569 C CA . ILE A 1 190 ? -13.287 7.763 35.048 1.00 84.56 190 ILE A CA 1
ATOM 1570 C C . ILE A 1 190 ? -13.052 8.073 36.525 1.00 84.56 190 ILE A C 1
ATOM 1572 O O . ILE A 1 190 ? -13.759 7.525 37.374 1.00 84.56 190 ILE A O 1
ATOM 1576 N N . GLY A 1 191 ? -12.144 9.005 36.835 1.00 75.38 191 GLY A N 1
ATOM 1577 C CA . GLY A 1 191 ? -11.956 9.502 38.199 1.00 75.38 191 GLY A CA 1
ATOM 1578 C C . GLY A 1 191 ? -13.258 10.033 38.810 1.00 75.38 191 GLY A C 1
ATOM 1579 O O . GLY A 1 191 ? -13.575 9.724 39.960 1.00 75.38 191 GLY A O 1
ATOM 1580 N N . PHE A 1 192 ? -14.075 10.728 38.012 1.00 73.94 192 PHE A N 1
ATOM 1581 C CA . PHE A 1 192 ? -15.374 11.265 38.434 1.00 73.94 192 PHE A CA 1
ATOM 1582 C C . PHE A 1 192 ? -16.508 10.223 38.463 1.00 73.94 192 PHE A C 1
ATOM 1584 O O . PHE A 1 192 ? -17.535 10.466 39.092 1.00 73.94 192 PHE A O 1
ATOM 1591 N N . ARG A 1 193 ? -16.348 9.053 37.822 1.00 67.06 193 ARG A N 1
ATOM 1592 C CA . ARG A 1 193 ? -17.352 7.962 37.813 1.00 67.06 193 ARG A CA 1
ATOM 1593 C C . ARG A 1 193 ? -17.224 6.981 38.983 1.00 67.06 193 ARG A C 1
ATOM 1595 O O . ARG A 1 193 ? -18.073 6.100 39.132 1.00 67.06 193 ARG A O 1
ATOM 1602 N N . SER A 1 194 ? -16.218 7.164 39.839 1.00 60.41 194 SER A N 1
ATOM 1603 C CA . SER A 1 194 ? -15.933 6.345 41.029 1.00 60.41 194 SER A CA 1
ATOM 1604 C C . SER A 1 194 ? -17.092 6.234 42.040 1.00 60.41 194 SER A C 1
ATOM 1606 O O . SER A 1 194 ? -17.075 5.351 42.893 1.00 60.41 194 SER A O 1
ATOM 1608 N N . PHE A 1 195 ? -18.150 7.042 41.909 1.00 58.84 195 PHE A N 1
ATOM 1609 C CA . PHE A 1 195 ? -19.367 6.943 42.724 1.00 58.84 195 PHE A CA 1
ATOM 1610 C C . PHE A 1 195 ? -20.268 5.727 42.406 1.00 58.84 195 PHE A C 1
ATOM 1612 O O . PHE A 1 195 ? -21.212 5.473 43.148 1.00 58.84 195 PHE A O 1
ATOM 1619 N N . SER A 1 196 ? -19.998 4.954 41.342 1.00 65.44 196 SER A N 1
ATOM 1620 C CA . SER A 1 196 ? -20.877 3.855 40.877 1.00 65.44 196 SER A CA 1
ATOM 1621 C C . SER A 1 196 ? -20.549 2.451 41.426 1.00 65.44 196 SER A C 1
ATOM 1623 O O . SER A 1 196 ? -20.960 1.461 40.830 1.00 65.44 196 SER A O 1
ATOM 1625 N N . GLN A 1 197 ? -19.807 2.330 42.535 1.00 73.19 197 GLN A N 1
ATOM 1626 C CA . GLN A 1 197 ? -19.405 1.053 43.180 1.00 73.19 197 GLN A CA 1
ATOM 1627 C C . GLN A 1 197 ? -18.556 0.082 42.327 1.00 73.19 197 GLN A C 1
ATOM 1629 O O . GLN A 1 197 ? -18.131 -0.957 42.829 1.00 73.19 197 GLN A O 1
ATOM 1634 N N . GLN A 1 198 ? -18.278 0.393 41.060 1.00 74.62 198 GLN A N 1
ATOM 1635 C CA . GLN A 1 198 ? -17.396 -0.397 40.199 1.00 74.62 198 GLN A CA 1
ATOM 1636 C C . GLN A 1 198 ? -15.949 0.099 40.288 1.00 74.62 198 GLN A C 1
ATOM 1638 O O . GLN A 1 198 ? -15.707 1.300 40.406 1.00 74.62 198 GLN A O 1
ATOM 1643 N N . ASP A 1 199 ? -14.984 -0.826 40.216 1.00 84.75 199 ASP A N 1
ATOM 1644 C CA . ASP A 1 199 ? -13.554 -0.502 40.251 1.00 84.75 199 ASP A CA 1
ATOM 1645 C C . ASP A 1 199 ? -13.168 0.345 39.014 1.00 84.75 199 ASP A C 1
ATOM 1647 O O . ASP A 1 199 ? -13.268 -0.149 37.881 1.00 84.75 199 ASP A O 1
ATOM 1651 N N . PRO A 1 200 ? -12.681 1.591 39.200 1.00 87.94 200 PRO A N 1
ATOM 1652 C CA . PRO A 1 200 ? -12.275 2.477 38.107 1.00 87.94 200 PRO A CA 1
ATOM 1653 C C . PRO A 1 200 ? -11.264 1.849 37.142 1.00 87.94 200 PRO A C 1
ATOM 1655 O O . PRO A 1 200 ? -11.261 2.158 35.951 1.00 87.94 200 PRO A O 1
ATOM 1658 N N . ARG A 1 201 ? -10.406 0.941 37.623 1.00 87.56 201 ARG A N 1
ATOM 1659 C CA . ARG A 1 201 ? -9.404 0.257 36.794 1.00 87.56 201 ARG A CA 1
ATOM 1660 C C . ARG A 1 201 ? -10.045 -0.742 35.839 1.00 87.56 201 ARG A C 1
ATOM 1662 O O . ARG A 1 201 ? -9.578 -0.886 34.708 1.00 87.56 201 ARG A O 1
ATOM 1669 N N . ILE A 1 202 ? -11.091 -1.439 36.286 1.00 89.31 202 ILE A N 1
ATOM 1670 C CA . ILE A 1 202 ? -11.820 -2.409 35.461 1.00 89.31 202 ILE A CA 1
ATOM 1671 C C . ILE A 1 202 ? -12.572 -1.668 34.355 1.00 89.31 202 ILE A C 1
ATOM 1673 O O . ILE A 1 202 ? -12.445 -2.036 33.186 1.00 89.31 202 ILE A O 1
ATOM 1677 N N . GLU A 1 203 ? -13.271 -0.589 34.703 1.00 88.75 203 GLU A N 1
ATOM 1678 C CA . GLU A 1 203 ? -13.988 0.240 33.730 1.00 88.75 203 GLU A CA 1
ATOM 1679 C C . GLU A 1 203 ? -13.032 0.917 32.738 1.00 88.75 203 GLU A C 1
ATOM 1681 O O . GLU A 1 203 ? -13.282 0.877 31.535 1.00 88.75 203 GLU A O 1
ATOM 1686 N N . TYR A 1 204 ? -11.875 1.421 33.186 1.00 92.88 204 TYR A N 1
ATOM 1687 C CA . TYR A 1 204 ? -10.860 1.984 32.284 1.00 92.88 204 TYR A CA 1
ATOM 1688 C C . TYR A 1 204 ? -10.350 0.953 31.280 1.00 92.88 204 TYR A C 1
ATOM 1690 O O . TYR A 1 204 ? -10.249 1.235 30.087 1.00 92.88 204 TYR A O 1
ATOM 1698 N N . LYS A 1 205 ? -10.065 -0.272 31.737 1.00 93.19 205 LYS A N 1
ATOM 1699 C CA . LYS A 1 205 ? -9.635 -1.359 30.850 1.00 93.19 205 LYS A CA 1
ATOM 1700 C C . LYS A 1 205 ? -10.729 -1.731 29.847 1.00 93.19 205 LYS A C 1
ATOM 1702 O O . LYS A 1 205 ? -10.430 -1.945 28.671 1.00 93.19 205 LYS A O 1
ATOM 1707 N N . ARG A 1 206 ? -11.980 -1.831 30.302 1.00 92.94 206 ARG A N 1
ATOM 1708 C CA . ARG A 1 206 ? -13.128 -2.197 29.465 1.00 92.94 206 ARG A CA 1
ATOM 1709 C C . ARG A 1 206 ? -13.390 -1.142 28.395 1.00 92.94 206 ARG A C 1
ATOM 1711 O O . ARG A 1 206 ? -13.473 -1.484 27.215 1.00 92.94 206 ARG A O 1
ATOM 1718 N N . GLU A 1 207 ? -13.475 0.118 28.801 1.00 94.00 207 GLU A N 1
ATOM 1719 C CA . GLU A 1 207 ? -13.761 1.233 27.905 1.00 94.00 207 GLU A CA 1
ATOM 1720 C C . GLU A 1 207 ? -12.581 1.511 26.970 1.00 94.00 207 GLU A C 1
ATOM 1722 O O . GLU A 1 207 ? -12.773 1.637 25.764 1.00 94.00 207 GLU A O 1
ATOM 1727 N N . GLY A 1 208 ? -11.346 1.478 27.479 1.00 95.75 208 GLY A N 1
ATOM 1728 C CA . GLY A 1 208 ? -10.143 1.614 26.658 1.00 95.75 208 GLY A CA 1
ATOM 1729 C C . GLY A 1 208 ? -10.032 0.522 25.590 1.00 95.75 208 GLY A C 1
ATOM 1730 O O . GLY A 1 208 ? -9.715 0.806 24.436 1.00 95.75 208 GLY A O 1
ATOM 1731 N N . SER A 1 209 ? -10.384 -0.726 25.927 1.00 96.75 209 SER A N 1
ATOM 1732 C CA . SER A 1 209 ? -10.459 -1.818 24.948 1.00 96.75 209 SER A CA 1
ATOM 1733 C C . SER A 1 209 ? -11.568 -1.609 23.908 1.00 96.75 209 SER A C 1
ATOM 1735 O O . SER A 1 209 ? -11.404 -2.010 22.752 1.00 96.75 209 SER A O 1
ATOM 1737 N N . ARG A 1 210 ? -12.693 -0.985 24.284 1.00 96.88 210 ARG A N 1
ATOM 1738 C CA . ARG A 1 210 ? -13.751 -0.606 23.335 1.00 96.88 210 ARG A CA 1
ATOM 1739 C C . ARG A 1 210 ? -13.252 0.468 22.366 1.00 96.88 210 ARG A C 1
ATOM 1741 O O . ARG A 1 210 ? -13.291 0.238 21.162 1.00 96.88 210 ARG A O 1
ATOM 1748 N N . LEU A 1 211 ? -12.683 1.559 22.884 1.00 97.12 211 LEU A N 1
ATOM 1749 C CA . LEU A 1 211 ? -12.121 2.655 22.083 1.00 97.12 211 LEU A CA 1
ATOM 1750 C C . LEU A 1 211 ? -11.015 2.179 21.134 1.00 97.12 211 LEU A C 1
ATOM 1752 O O . LEU A 1 211 ? -10.929 2.646 20.001 1.00 97.12 211 LEU A O 1
ATOM 1756 N N . TYR A 1 212 ? -10.180 1.236 21.574 1.00 97.44 212 TYR A N 1
ATOM 1757 C CA . TYR A 1 212 ? -9.149 0.642 20.726 1.00 97.44 212 TYR A CA 1
ATOM 1758 C C . TYR A 1 212 ? -9.747 -0.145 19.550 1.00 97.44 212 TYR A C 1
ATOM 1760 O O . TYR A 1 212 ? -9.292 0.005 18.418 1.00 97.44 212 TYR A O 1
ATOM 1768 N N . ARG A 1 213 ? -10.794 -0.950 19.781 1.00 97.56 213 ARG A N 1
ATOM 1769 C CA . ARG A 1 213 ? -11.484 -1.676 18.698 1.00 97.56 213 ARG A CA 1
ATOM 1770 C C . ARG A 1 213 ? -12.160 -0.723 17.713 1.00 97.56 213 ARG A C 1
ATOM 1772 O O . ARG A 1 213 ? -11.966 -0.878 16.514 1.00 97.56 213 ARG A O 1
ATOM 1779 N N . GLU A 1 214 ? -12.840 0.306 18.212 1.00 97.00 214 GLU A N 1
ATOM 1780 C CA . GLU A 1 214 ? -13.439 1.360 17.379 1.00 97.00 214 GLU A CA 1
ATOM 1781 C C . GLU A 1 214 ? -12.378 2.136 16.574 1.00 97.00 214 GLU A C 1
ATOM 1783 O O . GLU A 1 214 ? -12.614 2.549 15.439 1.00 97.00 214 GLU A O 1
ATOM 1788 N N . MET A 1 215 ? -11.186 2.363 17.141 1.00 96.94 215 MET A N 1
ATOM 1789 C CA . MET A 1 215 ? -10.055 2.941 16.408 1.00 96.94 215 MET A CA 1
ATOM 1790 C C . MET A 1 215 ? -9.594 2.005 15.281 1.00 96.94 215 MET A C 1
ATOM 1792 O O . MET A 1 215 ? -9.383 2.470 14.164 1.00 96.94 215 MET A O 1
ATOM 1796 N N . LEU A 1 216 ? -9.460 0.700 15.543 1.00 96.75 216 LEU A N 1
ATOM 1797 C CA . LEU A 1 216 ? -9.056 -0.280 14.528 1.00 96.75 216 LEU A CA 1
ATOM 1798 C C . LEU A 1 216 ? -10.076 -0.419 13.390 1.00 96.75 216 LEU A C 1
ATOM 1800 O O . LEU A 1 216 ? -9.673 -0.587 12.241 1.00 96.75 216 LEU A O 1
ATOM 1804 N N . GLU A 1 217 ? -11.374 -0.349 13.684 1.00 95.88 217 GLU A N 1
ATOM 1805 C CA . GLU A 1 217 ? -12.433 -0.356 12.665 1.00 95.88 217 GLU A CA 1
ATOM 1806 C C . GLU A 1 217 ? -12.327 0.879 11.765 1.00 95.88 217 GLU A C 1
ATOM 1808 O O . GLU A 1 217 ? -12.149 0.745 10.555 1.00 95.88 217 GLU A O 1
ATOM 1813 N N . ARG A 1 218 ? -12.263 2.077 12.363 1.00 93.88 218 ARG A N 1
ATOM 1814 C CA . ARG A 1 218 ? -12.079 3.334 11.617 1.00 93.88 218 ARG A CA 1
ATOM 1815 C C . ARG A 1 218 ? -10.795 3.352 10.790 1.00 93.88 218 ARG A C 1
ATOM 1817 O O . ARG A 1 218 ? -10.792 3.868 9.674 1.00 93.88 218 ARG A O 1
ATOM 1824 N N . LEU A 1 219 ? -9.706 2.791 11.319 1.00 95.25 219 LEU A N 1
ATOM 1825 C CA . LEU A 1 219 ? -8.441 2.637 10.599 1.00 95.25 219 LEU A CA 1
ATOM 1826 C C . LEU A 1 219 ? -8.636 1.804 9.325 1.00 95.25 219 LEU A C 1
ATOM 1828 O O . LEU A 1 219 ? -8.207 2.228 8.254 1.00 95.25 219 LEU A O 1
ATOM 1832 N N . ARG A 1 220 ? -9.288 0.639 9.429 1.00 93.88 220 ARG A N 1
ATOM 1833 C CA . ARG A 1 220 ? -9.532 -0.262 8.289 1.00 93.88 220 ARG A CA 1
ATOM 1834 C C . ARG A 1 220 ? -10.376 0.412 7.213 1.00 93.88 220 ARG A C 1
ATOM 1836 O O . ARG A 1 220 ? -9.987 0.373 6.047 1.00 93.88 220 ARG A O 1
ATOM 1843 N N . ASP A 1 221 ? -11.461 1.072 7.608 1.00 92.75 221 ASP A N 1
ATOM 1844 C CA . ASP A 1 221 ? -12.365 1.756 6.679 1.00 92.75 221 ASP A CA 1
ATOM 1845 C C . ASP A 1 221 ? -11.643 2.867 5.912 1.00 92.75 221 ASP A C 1
ATOM 1847 O O . ASP A 1 221 ? -11.737 2.970 4.687 1.00 92.75 221 ASP A O 1
ATOM 1851 N N . ARG A 1 222 ? -10.845 3.666 6.624 1.00 93.75 222 ARG A N 1
ATOM 1852 C CA . ARG A 1 222 ? -10.141 4.816 6.051 1.00 93.75 222 ARG A CA 1
ATOM 1853 C C . ARG A 1 222 ? -8.982 4.395 5.153 1.00 93.75 222 ARG A C 1
ATOM 1855 O O . ARG A 1 222 ? -8.790 4.987 4.094 1.00 93.75 222 ARG A O 1
ATOM 1862 N N . VAL A 1 223 ? -8.252 3.336 5.517 1.00 93.69 223 VAL A N 1
ATOM 1863 C CA . VAL A 1 223 ? -7.241 2.727 4.637 1.00 93.69 223 VAL A CA 1
ATOM 1864 C C . VAL A 1 223 ? -7.900 2.186 3.370 1.00 93.69 223 VAL A C 1
ATOM 1866 O O . VAL A 1 223 ? -7.434 2.502 2.276 1.00 93.69 223 VAL A O 1
ATOM 1869 N N . ALA A 1 224 ? -8.997 1.431 3.491 1.00 90.75 224 ALA A N 1
ATOM 1870 C CA . ALA A 1 224 ? -9.717 0.899 2.337 1.00 90.75 224 ALA A CA 1
ATOM 1871 C C . ALA A 1 224 ? -10.188 2.026 1.405 1.00 90.75 224 ALA A C 1
ATOM 1873 O O . ALA A 1 224 ? -9.947 1.973 0.201 1.00 90.75 224 ALA A O 1
ATOM 1874 N N . GLU A 1 225 ? -10.772 3.093 1.950 1.00 89.75 225 GLU A N 1
ATOM 1875 C CA . GLU A 1 225 ? -11.189 4.260 1.174 1.00 89.75 225 GLU A CA 1
ATOM 1876 C C . GLU A 1 225 ? -10.007 4.940 0.461 1.00 89.75 225 GLU A C 1
ATOM 1878 O O . GLU A 1 225 ? -10.049 5.202 -0.749 1.00 89.75 225 GLU A O 1
ATOM 1883 N N . TYR A 1 226 ? -8.934 5.227 1.197 1.00 91.69 226 TYR A N 1
ATOM 1884 C CA . TYR A 1 226 ? -7.793 5.980 0.682 1.00 91.69 226 TYR A CA 1
ATOM 1885 C C . TYR A 1 226 ? -7.043 5.203 -0.397 1.00 91.69 226 TYR A C 1
ATOM 1887 O O . TYR A 1 226 ? -6.638 5.799 -1.400 1.00 91.69 226 TYR A O 1
ATOM 1895 N N . VAL A 1 227 ? -6.941 3.878 -0.259 1.00 89.81 227 VAL A N 1
ATOM 1896 C CA . VAL A 1 227 ? -6.334 3.002 -1.268 1.00 89.81 227 VAL A CA 1
ATOM 1897 C C . VAL A 1 227 ? -7.062 3.078 -2.613 1.00 89.81 227 VAL A C 1
ATOM 1899 O O . VAL A 1 227 ? -6.419 2.872 -3.637 1.00 89.81 227 VAL A O 1
ATOM 1902 N N . PHE A 1 228 ? -8.344 3.455 -2.683 1.00 87.44 228 PHE A N 1
ATOM 1903 C CA . PHE A 1 228 ? -9.065 3.632 -3.959 1.00 87.44 228 PHE A CA 1
ATOM 1904 C C . PHE A 1 228 ? -9.217 5.091 -4.413 1.00 87.44 228 PHE A C 1
ATOM 1906 O O . PHE A 1 228 ? -9.396 5.344 -5.612 1.00 87.44 228 PHE A O 1
ATOM 1913 N N . LYS A 1 229 ? -9.134 6.062 -3.497 1.00 87.31 229 LYS A N 1
ATOM 1914 C CA . LYS A 1 229 ? -9.360 7.486 -3.809 1.00 87.31 229 LYS A CA 1
ATOM 1915 C C . LYS A 1 229 ? -8.082 8.302 -3.984 1.00 87.31 229 LYS A C 1
ATOM 1917 O O . LYS A 1 229 ? -8.043 9.173 -4.850 1.00 87.31 229 LYS A O 1
ATOM 1922 N N . LEU A 1 230 ? -7.035 8.024 -3.212 1.00 88.62 230 LEU A N 1
ATOM 1923 C CA . LEU A 1 230 ? -5.805 8.817 -3.242 1.00 88.62 230 LEU A CA 1
ATOM 1924 C C . LEU A 1 230 ? -4.852 8.346 -4.340 1.00 88.62 230 LEU A C 1
ATOM 1926 O O . LEU A 1 230 ? -4.892 7.190 -4.763 1.00 88.62 230 LEU A O 1
ATOM 1930 N N . ARG A 1 231 ? -3.973 9.245 -4.793 1.00 84.19 231 ARG A N 1
ATOM 1931 C CA . ARG A 1 231 ? -2.838 8.955 -5.682 1.00 84.19 231 ARG A CA 1
ATOM 1932 C C . ARG A 1 231 ? -1.645 9.805 -5.252 1.00 84.19 231 ARG A C 1
ATOM 1934 O O . ARG A 1 231 ? -1.826 10.994 -4.991 1.00 84.19 231 ARG A O 1
ATOM 1941 N N . LEU A 1 232 ? -0.445 9.226 -5.196 1.00 83.31 232 LEU A N 1
ATOM 1942 C CA . LEU A 1 232 ? 0.765 10.028 -5.010 1.00 83.31 232 LEU A CA 1
ATOM 1943 C C . LEU A 1 232 ? 1.172 10.632 -6.341 1.00 83.31 232 LEU A C 1
ATOM 1945 O O . LEU A 1 232 ? 1.141 9.964 -7.372 1.00 83.31 232 LEU A O 1
ATOM 1949 N N . ARG A 1 233 ? 1.591 11.895 -6.297 1.00 80.62 233 ARG A N 1
ATOM 1950 C CA . ARG A 1 233 ? 2.275 12.516 -7.424 1.00 80.62 233 ARG A CA 1
ATOM 1951 C C . ARG A 1 233 ? 3.782 12.451 -7.209 1.00 80.62 233 ARG A C 1
ATOM 1953 O O . ARG A 1 233 ? 4.236 12.777 -6.106 1.00 80.62 233 ARG A O 1
ATOM 1960 N N . PRO A 1 234 ? 4.551 12.063 -8.236 1.00 76.81 234 PRO A N 1
ATOM 1961 C CA . PRO A 1 234 ? 5.997 12.091 -8.156 1.00 76.81 234 PRO A CA 1
ATOM 1962 C C . PRO A 1 234 ? 6.470 13.525 -7.931 1.00 76.81 234 PRO A C 1
ATOM 1964 O O . PRO A 1 234 ? 5.979 14.468 -8.554 1.00 76.81 234 PRO A O 1
ATOM 1967 N N . GLN A 1 235 ? 7.435 13.686 -7.033 1.00 68.06 235 GLN A N 1
ATOM 1968 C CA . GLN A 1 235 ? 8.081 14.967 -6.793 1.00 68.06 235 GLN A CA 1
ATOM 1969 C C . GLN A 1 235 ? 9.503 14.909 -7.288 1.00 68.06 235 GLN A C 1
ATOM 1971 O O . GLN A 1 235 ? 10.343 14.187 -6.757 1.00 68.06 235 GLN A O 1
ATOM 1976 N N . PHE A 1 236 ? 9.753 15.702 -8.318 1.00 66.00 236 PHE A N 1
ATOM 1977 C CA . PHE A 1 236 ? 11.091 15.972 -8.787 1.00 66.00 236 PHE A CA 1
ATOM 1978 C C . PHE A 1 236 ? 11.519 17.326 -8.226 1.00 66.00 236 PHE A C 1
ATOM 1980 O O . PHE A 1 236 ? 11.054 18.371 -8.682 1.00 66.00 236 PHE A O 1
ATOM 1987 N N . ALA A 1 237 ? 12.376 17.307 -7.205 1.00 61.34 237 ALA A N 1
ATOM 1988 C CA . ALA A 1 237 ? 13.068 18.508 -6.767 1.00 61.34 237 ALA A CA 1
ATOM 1989 C C . ALA A 1 237 ? 14.256 18.731 -7.718 1.00 61.34 237 ALA A C 1
ATOM 1991 O O . ALA A 1 237 ? 15.172 17.903 -7.733 1.00 61.34 237 ALA A O 1
ATOM 1992 N N . PRO A 1 238 ? 14.261 19.796 -8.541 1.00 56.88 238 PRO A N 1
ATOM 1993 C CA . PRO A 1 238 ? 15.406 20.072 -9.388 1.00 56.88 238 PRO A CA 1
ATOM 1994 C C . PRO A 1 238 ? 16.644 20.341 -8.518 1.00 56.88 238 PRO A C 1
ATOM 1996 O O . PRO A 1 238 ? 16.514 20.889 -7.417 1.00 56.88 238 PRO A O 1
ATOM 1999 N N . PRO A 1 239 ? 17.850 19.971 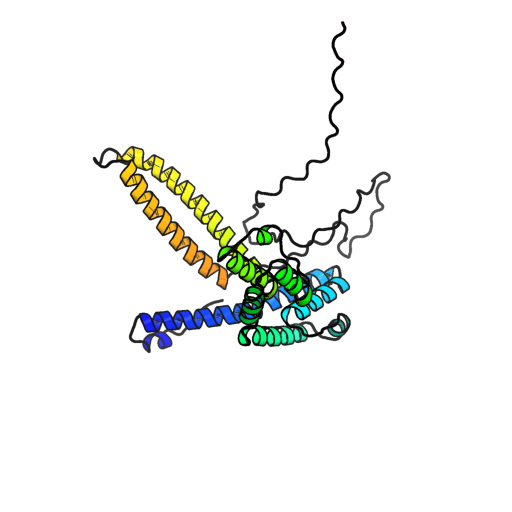-8.984 1.00 59.66 239 PRO A N 1
ATOM 2000 C CA . PRO A 1 239 ? 19.072 20.198 -8.227 1.00 59.66 239 PRO A CA 1
ATOM 2001 C C . PRO A 1 239 ? 19.221 21.690 -7.881 1.00 59.66 239 PRO A C 1
ATOM 2003 O O . PRO A 1 239 ? 18.905 22.550 -8.717 1.00 59.66 239 PRO A O 1
ATOM 2006 N N . PRO A 1 240 ? 19.703 22.023 -6.667 1.00 49.31 240 PRO A N 1
ATOM 2007 C CA . PRO A 1 240 ? 19.867 23.409 -6.247 1.00 49.31 240 PRO A CA 1
ATOM 2008 C C . PRO A 1 240 ? 20.804 24.133 -7.223 1.00 49.31 240 PRO A C 1
ATOM 2010 O O . PRO A 1 240 ? 21.986 23.813 -7.322 1.00 49.31 240 PRO A O 1
ATOM 2013 N N . GLY A 1 241 ? 20.256 25.090 -7.979 1.00 62.12 241 GLY A N 1
ATOM 2014 C CA . GLY A 1 241 ? 20.982 25.855 -9.001 1.00 62.12 241 GLY A CA 1
ATOM 2015 C C . GLY A 1 241 ? 20.409 25.775 -10.420 1.00 62.12 241 GLY A C 1
ATOM 2016 O O . GLY A 1 241 ? 20.813 26.577 -11.263 1.00 62.12 241 GLY A O 1
ATOM 2017 N N . ALA A 1 242 ? 19.447 24.885 -10.695 1.00 53.53 242 ALA A N 1
ATOM 2018 C CA . ALA A 1 242 ? 18.699 24.910 -11.952 1.00 53.53 242 ALA A CA 1
ATOM 2019 C C . ALA A 1 242 ? 17.779 26.146 -11.980 1.00 53.53 242 ALA A C 1
ATOM 2021 O O . ALA A 1 242 ? 16.722 26.173 -11.349 1.00 53.53 242 ALA A O 1
ATOM 2022 N N . ARG A 1 243 ? 18.217 27.211 -12.664 1.00 50.84 243 ARG A N 1
ATOM 2023 C CA . ARG A 1 243 ? 17.411 28.425 -12.848 1.00 50.84 243 ARG A CA 1
ATOM 2024 C C . ARG A 1 243 ? 16.187 28.104 -13.715 1.00 50.84 243 ARG A C 1
ATOM 2026 O O . ARG A 1 243 ? 16.353 27.444 -14.742 1.00 50.84 243 ARG A O 1
ATOM 2033 N N . PRO A 1 244 ? 14.984 28.589 -13.359 1.00 53.31 244 PRO A N 1
ATOM 2034 C CA . PRO A 1 244 ? 13.849 28.529 -14.268 1.00 53.31 244 PRO A CA 1
ATOM 2035 C C . PRO A 1 244 ? 14.182 29.301 -15.560 1.00 53.31 244 PRO A C 1
ATOM 2037 O O . PRO A 1 244 ? 14.841 30.346 -15.494 1.00 53.31 244 PRO A O 1
ATOM 2040 N N . PRO A 1 245 ? 13.769 28.806 -16.739 1.00 50.94 245 PRO A N 1
ATOM 2041 C CA . PRO A 1 245 ? 14.017 29.501 -17.996 1.00 50.94 245 PRO A CA 1
ATOM 2042 C C . PRO A 1 245 ? 13.293 30.859 -17.995 1.00 50.94 245 PRO A C 1
ATOM 2044 O O . PRO A 1 245 ? 12.085 30.911 -17.778 1.00 50.94 245 PRO A O 1
ATOM 2047 N N . GLY A 1 246 ? 14.032 31.955 -18.214 1.00 57.22 246 GLY A N 1
ATOM 2048 C CA . GLY A 1 246 ? 13.467 33.303 -18.407 1.00 57.22 246 GLY A CA 1
ATOM 2049 C C . GLY A 1 246 ? 13.968 34.416 -17.476 1.00 57.22 246 GLY A C 1
ATOM 2050 O O . GLY A 1 246 ? 13.636 35.573 -17.710 1.00 57.22 246 GLY A O 1
ATOM 2051 N N . VAL A 1 247 ? 14.784 34.124 -16.455 1.00 53.88 247 VAL A N 1
ATOM 2052 C CA . VAL A 1 247 ? 15.370 35.170 -15.590 1.00 53.88 247 VAL A CA 1
ATOM 2053 C C . VAL A 1 247 ? 16.771 35.588 -16.070 1.00 53.88 247 VAL A C 1
ATOM 2055 O O . VAL A 1 247 ? 17.680 34.750 -16.065 1.00 53.88 247 VAL A O 1
ATOM 2058 N N . PRO A 1 248 ? 16.989 36.857 -16.484 1.00 46.69 248 PRO A N 1
ATOM 2059 C CA . PRO A 1 248 ? 18.305 37.329 -16.903 1.00 46.69 248 PRO A CA 1
ATOM 2060 C C . PRO A 1 248 ? 19.302 37.285 -15.737 1.00 46.69 248 PRO A C 1
ATOM 2062 O O . PRO A 1 248 ? 18.976 37.575 -14.585 1.00 46.69 248 PRO A O 1
ATOM 2065 N N . ALA A 1 249 ? 20.535 36.877 -16.039 1.00 47.12 249 ALA A N 1
ATOM 2066 C CA . ALA A 1 249 ? 21.590 36.717 -15.051 1.00 47.12 249 ALA A CA 1
ATOM 2067 C C . ALA A 1 249 ? 22.051 38.083 -14.522 1.00 47.12 249 ALA A C 1
ATOM 2069 O O . ALA A 1 249 ? 22.744 38.816 -15.221 1.00 47.12 249 ALA A O 1
ATOM 2070 N N . MET A 1 250 ? 21.727 38.400 -13.268 1.00 52.97 250 MET A N 1
ATOM 2071 C CA . MET A 1 250 ? 22.430 39.468 -12.558 1.00 52.97 250 MET A CA 1
ATOM 2072 C C . MET A 1 250 ? 23.851 38.976 -12.215 1.00 52.97 250 MET A C 1
ATOM 2074 O O . MET A 1 250 ? 23.995 37.813 -11.805 1.00 52.97 250 MET A O 1
ATOM 2078 N N . PRO A 1 251 ? 24.904 39.792 -12.413 1.00 51.47 251 PRO A N 1
ATOM 2079 C CA . PRO A 1 251 ? 26.266 39.386 -12.091 1.00 51.47 251 PRO A CA 1
ATOM 2080 C C . PRO A 1 251 ? 26.392 39.089 -10.587 1.00 51.47 251 PRO A C 1
ATOM 2082 O O . PRO A 1 251 ? 25.786 39.787 -9.769 1.00 51.47 251 PRO A O 1
ATOM 2085 N N . PRO A 1 252 ? 27.134 38.037 -10.198 1.00 54.66 252 PRO A N 1
ATOM 2086 C CA . PRO A 1 252 ? 27.294 37.684 -8.795 1.00 54.66 252 PRO A CA 1
ATOM 2087 C C . PRO A 1 252 ? 28.080 38.778 -8.049 1.00 54.66 252 PRO A C 1
ATOM 2089 O O . PRO A 1 252 ? 29.042 39.314 -8.606 1.00 54.66 252 PRO A O 1
ATOM 2092 N N . PRO A 1 253 ? 27.724 39.097 -6.791 1.00 55.78 253 PRO A N 1
ATOM 2093 C CA . PRO A 1 253 ? 28.524 39.998 -5.974 1.00 55.78 253 PRO A CA 1
ATOM 2094 C C . PRO A 1 253 ? 29.918 39.391 -5.719 1.00 55.78 253 PRO A C 1
ATOM 2096 O O . PRO A 1 253 ? 30.037 38.175 -5.513 1.00 55.78 253 PRO A O 1
ATOM 2099 N N . PRO A 1 254 ? 30.985 40.208 -5.729 1.00 41.56 254 PRO A N 1
ATOM 2100 C CA . PRO A 1 254 ? 32.341 39.725 -5.509 1.00 41.56 254 PRO A CA 1
ATOM 2101 C C . PRO A 1 254 ? 32.481 39.195 -4.074 1.00 41.56 254 PRO A C 1
ATOM 2103 O O . PRO A 1 254 ? 32.254 39.924 -3.115 1.00 41.56 254 PRO A O 1
ATOM 2106 N N . GLY A 1 255 ? 32.850 37.915 -3.926 1.00 53.59 255 GLY A N 1
ATOM 2107 C CA . GLY A 1 255 ? 33.223 37.320 -2.631 1.00 53.59 255 GLY A CA 1
ATOM 2108 C C . GLY A 1 255 ? 32.479 36.049 -2.200 1.00 53.59 255 GLY A C 1
ATOM 2109 O O . GLY A 1 255 ? 32.848 35.455 -1.188 1.00 53.59 255 GLY A O 1
ATOM 2110 N N . ALA A 1 256 ? 31.479 35.566 -2.943 1.00 43.97 256 ALA A N 1
ATOM 2111 C CA . ALA A 1 256 ? 30.775 34.334 -2.570 1.00 43.97 256 ALA A CA 1
ATOM 2112 C C . ALA A 1 256 ? 31.590 33.073 -2.931 1.00 43.97 256 ALA A C 1
ATOM 2114 O O . ALA A 1 256 ? 31.626 32.640 -4.085 1.00 43.97 256 ALA A O 1
ATOM 2115 N N . ARG A 1 257 ? 32.236 32.448 -1.936 1.00 40.72 257 ARG A N 1
ATOM 2116 C CA . ARG A 1 257 ? 32.791 31.090 -2.069 1.00 40.72 257 ARG A CA 1
ATOM 2117 C C . ARG A 1 257 ? 31.648 30.106 -2.336 1.00 40.72 257 ARG A C 1
ATOM 2119 O O . ARG A 1 257 ? 30.731 29.987 -1.527 1.00 40.72 257 ARG A O 1
ATOM 2126 N N . ARG A 1 258 ? 31.717 29.386 -3.460 1.00 39.31 258 ARG A N 1
ATOM 2127 C CA . ARG A 1 258 ? 30.823 28.258 -3.761 1.00 39.31 258 ARG A CA 1
ATOM 2128 C C . ARG A 1 258 ? 30.996 27.174 -2.684 1.00 39.31 258 ARG A C 1
ATOM 2130 O O . ARG A 1 258 ? 32.120 26.691 -2.540 1.00 39.31 258 ARG A O 1
ATOM 2137 N N . PRO A 1 259 ? 29.947 26.749 -1.958 1.00 37.34 259 PRO A N 1
ATOM 2138 C CA . PRO A 1 259 ? 30.018 25.484 -1.243 1.00 37.34 259 PRO A CA 1
ATOM 2139 C C . PRO A 1 259 ? 30.100 24.340 -2.263 1.00 37.34 259 PRO A C 1
ATOM 2141 O O . PRO A 1 259 ? 29.500 24.406 -3.339 1.00 37.34 259 PRO A O 1
ATOM 2144 N N . ALA A 1 260 ? 30.890 23.314 -1.941 1.00 33.09 260 ALA A N 1
ATOM 2145 C CA . ALA A 1 260 ? 31.033 22.119 -2.761 1.00 33.09 260 ALA A CA 1
ATOM 2146 C C . ALA A 1 260 ? 29.665 21.451 -2.979 1.00 33.09 260 ALA A C 1
ATOM 2148 O O . ALA A 1 260 ? 28.865 21.333 -2.050 1.00 33.09 260 ALA A O 1
ATOM 2149 N N . ALA A 1 261 ? 29.403 21.034 -4.218 1.00 32.78 261 ALA A N 1
ATOM 2150 C CA . ALA A 1 261 ? 28.187 20.329 -4.590 1.00 32.78 261 ALA A CA 1
ATOM 2151 C C . ALA A 1 261 ? 28.098 19.002 -3.823 1.00 32.78 261 ALA A C 1
ATOM 2153 O O . ALA A 1 261 ? 28.881 18.084 -4.060 1.00 32.78 261 ALA A O 1
ATOM 2154 N N . VAL A 1 262 ? 27.139 18.903 -2.905 1.00 30.97 262 VAL A N 1
ATOM 2155 C CA . VAL A 1 262 ? 26.717 17.622 -2.337 1.00 30.97 262 VAL A CA 1
ATOM 2156 C C . VAL A 1 262 ? 25.785 16.978 -3.360 1.00 30.97 262 VAL A C 1
ATOM 2158 O O . VAL A 1 262 ? 24.779 17.576 -3.742 1.00 30.97 262 VAL A O 1
ATOM 2161 N N . ALA A 1 263 ? 26.149 15.793 -3.852 1.00 28.78 263 ALA A N 1
ATOM 2162 C CA . ALA A 1 263 ? 25.321 15.027 -4.777 1.00 28.78 263 ALA A CA 1
ATOM 2163 C C . ALA A 1 263 ? 23.942 14.744 -4.145 1.00 28.78 263 ALA A C 1
ATOM 2165 O O . ALA A 1 263 ? 23.891 14.336 -2.981 1.00 28.78 263 ALA A O 1
ATOM 2166 N N . PRO A 1 264 ? 22.823 14.947 -4.865 1.00 29.39 264 PRO A N 1
ATOM 2167 C CA . PRO A 1 264 ? 21.520 14.573 -4.347 1.00 29.39 264 PRO A CA 1
ATOM 2168 C C . PRO A 1 264 ? 21.429 13.046 -4.267 1.00 29.39 264 PRO A C 1
ATOM 2170 O O . PRO A 1 264 ? 21.640 12.336 -5.249 1.00 29.39 264 PRO A O 1
ATOM 2173 N N . VAL A 1 265 ? 21.114 12.551 -3.074 1.00 28.84 265 VAL A N 1
ATOM 2174 C CA . VAL A 1 265 ? 20.707 11.163 -2.851 1.00 28.84 265 VAL A CA 1
ATOM 2175 C C . VAL A 1 265 ? 19.351 10.978 -3.544 1.00 28.84 265 VAL A C 1
ATOM 2177 O O . VAL A 1 265 ? 18.441 11.766 -3.271 1.00 28.84 265 VAL A O 1
ATOM 2180 N N . PRO A 1 266 ? 19.175 10.002 -4.451 1.00 31.31 266 PRO A N 1
ATOM 2181 C CA . PRO A 1 266 ? 17.873 9.759 -5.039 1.00 31.31 266 PRO A CA 1
ATOM 2182 C C . PRO A 1 266 ? 17.011 9.035 -3.998 1.00 31.31 266 PRO A C 1
ATOM 2184 O O . PRO A 1 266 ? 17.483 8.135 -3.309 1.00 31.31 266 PRO A O 1
ATOM 2187 N N . PHE A 1 267 ? 15.743 9.429 -3.922 1.00 33.66 267 PHE A N 1
ATOM 2188 C CA . PHE A 1 267 ? 14.686 8.877 -3.068 1.00 33.66 267 PHE A CA 1
ATOM 2189 C C . PHE A 1 267 ? 14.708 9.260 -1.582 1.00 33.66 267 PHE A C 1
ATOM 2191 O O . PHE A 1 267 ? 15.372 8.659 -0.743 1.00 33.66 267 PHE A O 1
ATOM 2198 N N . GLY A 1 268 ? 13.829 10.205 -1.245 1.00 31.89 268 GLY A N 1
ATOM 2199 C CA . GLY A 1 268 ? 13.413 10.466 0.127 1.00 31.89 268 GLY A CA 1
ATOM 2200 C C . GLY A 1 268 ? 12.687 11.796 0.256 1.00 31.89 268 GLY A C 1
ATOM 2201 O O . GLY A 1 268 ? 13.297 12.780 0.651 1.00 31.89 268 GLY A O 1
ATOM 2202 N N . GLY A 1 269 ? 11.391 11.832 -0.063 1.00 29.64 269 GLY A N 1
ATOM 2203 C CA . GLY A 1 269 ? 10.535 12.965 0.299 1.00 29.64 269 GLY A CA 1
ATOM 2204 C C . GLY A 1 269 ? 9.576 13.388 -0.802 1.00 29.64 269 GLY A C 1
ATOM 2205 O O . GLY A 1 269 ? 9.859 14.313 -1.554 1.00 29.64 269 GLY A O 1
ATOM 2206 N N . GLY A 1 270 ? 8.420 12.729 -0.867 1.00 29.25 270 GLY A N 1
ATOM 2207 C CA . GLY A 1 270 ? 7.239 13.338 -1.459 1.00 29.25 270 GLY A CA 1
ATOM 2208 C C . GLY A 1 270 ? 6.496 14.153 -0.394 1.00 29.25 270 GLY A C 1
ATOM 2209 O O . GLY A 1 270 ? 5.876 13.574 0.488 1.00 29.25 270 GLY A O 1
ATOM 2210 N N . THR A 1 271 ? 6.546 15.480 -0.469 1.00 32.59 271 THR A N 1
ATOM 2211 C CA . THR A 1 271 ? 5.670 16.440 0.222 1.00 32.59 271 THR A CA 1
ATOM 2212 C C . THR A 1 271 ? 4.346 16.590 -0.529 1.00 32.59 271 THR A C 1
ATOM 2214 O O . THR A 1 271 ? 4.295 17.111 -1.641 1.00 32.59 271 THR A O 1
ATOM 2217 N N . ILE A 1 272 ? 3.245 16.109 0.036 1.00 37.06 272 ILE A N 1
ATOM 2218 C CA . ILE A 1 272 ? 1.919 16.231 -0.584 1.00 37.06 272 ILE A CA 1
ATOM 2219 C C . ILE A 1 272 ? 1.475 17.699 -0.575 1.00 37.06 272 ILE A C 1
ATOM 2221 O O . ILE A 1 272 ? 1.480 18.343 0.468 1.00 37.06 272 ILE A O 1
ATOM 2225 N N . MET A 1 273 ? 1.038 18.215 -1.727 1.00 25.19 273 MET A N 1
ATOM 2226 C CA . MET A 1 273 ? 0.259 19.453 -1.793 1.00 25.19 273 MET A CA 1
ATOM 2227 C C . MET A 1 273 ? -1.225 19.079 -1.911 1.00 25.19 273 MET A C 1
ATOM 2229 O O . MET A 1 273 ? -1.731 18.793 -2.993 1.00 25.19 273 MET A O 1
ATOM 2233 N N . GLY A 1 274 ? -1.899 19.035 -0.765 1.00 29.33 274 GLY A N 1
ATOM 2234 C CA . GLY A 1 274 ? -3.349 19.157 -0.630 1.00 29.33 274 GLY A CA 1
ATOM 2235 C C . GLY A 1 274 ? -3.636 20.395 0.227 1.00 29.33 274 GLY A C 1
ATOM 2236 O O . GLY A 1 274 ? -2.781 20.768 1.038 1.00 29.33 274 GLY A O 1
ATOM 2237 N N . PRO A 1 275 ? -4.774 21.084 0.047 1.00 26.38 275 PRO A N 1
ATOM 2238 C CA . PRO A 1 275 ? -5.068 22.282 0.821 1.00 26.38 275 PRO A CA 1
ATOM 2239 C C . PRO A 1 275 ? -5.174 21.911 2.308 1.00 26.38 275 PRO A C 1
ATOM 2241 O O . PRO A 1 275 ? -6.102 21.217 2.707 1.00 26.38 275 PRO A O 1
ATOM 2244 N N . GLY A 1 276 ? -4.209 22.363 3.116 1.00 32.38 276 GLY A N 1
ATOM 2245 C CA . GLY A 1 276 ? -4.328 22.389 4.578 1.00 32.38 276 GLY A CA 1
ATOM 2246 C C . GLY A 1 276 ? -3.427 21.475 5.416 1.00 32.38 276 GLY A C 1
ATOM 2247 O O . GLY A 1 276 ? -3.618 21.461 6.625 1.00 32.38 276 GLY A O 1
ATOM 2248 N N . LEU A 1 277 ? -2.442 20.751 4.872 1.00 32.47 277 LEU A N 1
ATOM 2249 C CA . LEU A 1 277 ? -1.580 19.883 5.699 1.00 32.47 277 LEU A CA 1
ATOM 2250 C C . LEU A 1 277 ? -0.092 20.052 5.374 1.00 32.47 277 LEU A C 1
ATOM 2252 O O . LEU A 1 277 ? 0.526 19.246 4.688 1.00 32.47 277 LEU A O 1
ATOM 2256 N N . GLY A 1 278 ? 0.484 21.136 5.894 1.00 31.19 278 GLY A N 1
ATOM 2257 C CA . GLY A 1 278 ? 1.928 21.303 6.021 1.00 31.19 278 GLY A CA 1
ATOM 2258 C C . GLY A 1 278 ? 2.374 20.867 7.411 1.00 31.19 278 GLY A C 1
ATOM 2259 O O . GLY A 1 278 ? 2.358 21.676 8.333 1.00 31.19 278 GLY A O 1
ATOM 2260 N N . VAL A 1 279 ? 2.783 19.607 7.568 1.00 31.55 279 VAL A N 1
ATOM 2261 C CA . VAL A 1 279 ? 3.543 19.176 8.749 1.00 31.55 279 VAL A CA 1
ATOM 2262 C C . VAL A 1 279 ? 4.753 18.364 8.280 1.00 31.55 279 VAL A C 1
ATOM 2264 O O . VAL A 1 279 ? 4.580 17.366 7.579 1.00 31.55 279 VAL A O 1
ATOM 2267 N N . PRO A 1 280 ? 5.986 18.775 8.619 1.00 27.78 280 PRO A N 1
ATOM 2268 C CA . PRO A 1 280 ? 7.179 17.996 8.324 1.00 27.78 280 PRO A CA 1
ATOM 2269 C C . PRO A 1 280 ? 7.225 16.736 9.199 1.00 27.78 280 PRO A C 1
ATOM 2271 O O . PRO A 1 280 ? 6.954 16.780 10.399 1.00 27.78 280 PRO A O 1
ATOM 2274 N N . ILE A 1 281 ? 7.604 15.612 8.592 1.00 29.38 281 ILE A N 1
ATOM 2275 C CA . ILE A 1 281 ? 7.795 14.319 9.260 1.00 29.38 281 ILE A CA 1
ATOM 2276 C C . ILE A 1 281 ? 8.909 14.455 10.324 1.00 29.3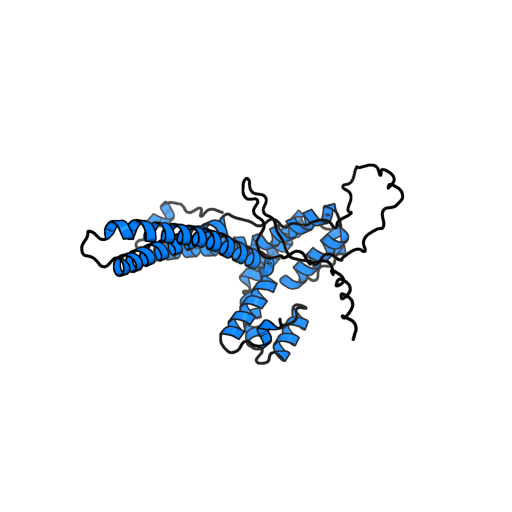8 281 ILE A C 1
ATOM 2278 O O . ILE A 1 281 ? 10.034 14.825 9.970 1.00 29.38 281 ILE A O 1
ATOM 2282 N N . PRO A 1 282 ? 8.667 14.142 11.613 1.00 27.59 282 PRO A N 1
ATOM 2283 C CA . PRO A 1 282 ? 9.711 14.148 12.635 1.00 27.59 282 PRO A CA 1
ATOM 2284 C C . PRO A 1 282 ? 10.647 12.949 12.432 1.00 27.59 282 PRO A C 1
ATOM 2286 O O . PRO A 1 282 ? 10.215 11.802 12.507 1.00 27.59 282 PRO A O 1
ATOM 2289 N N . GLY A 1 283 ? 11.937 13.194 12.183 1.00 32.72 283 GLY A N 1
ATOM 2290 C CA . GLY A 1 283 ? 12.928 12.111 12.114 1.00 32.72 283 GLY A CA 1
ATOM 2291 C C . GLY A 1 283 ? 14.269 12.445 11.462 1.00 32.72 283 GLY A C 1
ATOM 2292 O O . GLY A 1 283 ? 15.256 11.770 11.742 1.00 32.72 283 GLY A O 1
ATOM 2293 N N . GLN A 1 284 ? 14.367 13.507 10.661 1.00 30.53 284 GLN A N 1
ATOM 2294 C CA . GLN A 1 284 ? 15.668 13.989 10.191 1.00 30.53 284 GLN A CA 1
ATOM 2295 C C . GLN A 1 284 ? 16.206 15.037 11.167 1.00 30.53 284 GLN A C 1
ATOM 2297 O O . GLN A 1 284 ? 15.819 16.203 11.130 1.00 30.53 284 GLN A O 1
ATOM 2302 N N . ARG A 1 285 ? 17.116 14.628 12.060 1.00 27.14 285 ARG A N 1
ATOM 2303 C CA . ARG A 1 285 ? 18.018 15.602 12.687 1.00 27.14 285 ARG A CA 1
ATOM 2304 C C . ARG A 1 285 ? 18.833 16.247 11.559 1.00 27.14 285 ARG A C 1
ATOM 2306 O O . ARG A 1 285 ? 19.427 15.499 10.780 1.00 27.14 285 ARG A O 1
ATOM 2313 N N . PRO A 1 286 ? 18.908 17.584 11.457 1.00 28.97 286 PRO A N 1
ATOM 2314 C CA . PRO A 1 286 ? 19.876 18.203 10.567 1.00 28.97 286 PRO A CA 1
ATOM 2315 C C . PRO A 1 286 ? 21.275 17.754 10.995 1.00 28.97 286 PRO A C 1
ATOM 2317 O O . PRO A 1 286 ? 21.592 17.740 12.189 1.00 28.97 286 PRO A O 1
ATOM 2320 N N . ALA A 1 287 ? 22.089 17.349 10.020 1.00 32.28 287 ALA A N 1
ATOM 2321 C CA . ALA A 1 287 ? 23.492 17.031 10.225 1.00 32.28 287 ALA A CA 1
ATOM 2322 C C . ALA A 1 287 ? 24.149 18.202 10.967 1.00 32.28 287 ALA A C 1
ATOM 2324 O O . ALA A 1 287 ? 24.229 19.318 10.451 1.00 32.28 287 ALA A O 1
ATOM 2325 N N . GLN A 1 288 ? 24.566 17.958 12.209 1.00 34.28 288 GLN A N 1
ATOM 2326 C CA . GLN A 1 288 ? 25.380 18.908 12.945 1.00 34.28 288 GLN A CA 1
ATOM 2327 C C . GLN A 1 288 ? 26.674 19.075 12.152 1.00 34.28 288 GLN A C 1
ATOM 2329 O O . GLN A 1 288 ? 27.424 18.117 11.970 1.00 34.28 288 GLN A O 1
ATOM 2334 N N . GLY A 1 289 ? 26.915 20.291 11.658 1.00 33.72 289 GLY A N 1
ATOM 2335 C CA . GLY A 1 289 ? 28.237 20.681 11.198 1.00 33.72 289 GLY A CA 1
ATOM 2336 C C . GLY A 1 289 ? 29.246 20.346 12.290 1.00 33.72 289 GLY A C 1
ATOM 2337 O O . GLY A 1 289 ? 28.979 20.564 13.473 1.00 33.72 289 GLY A O 1
ATOM 2338 N N . THR A 1 290 ? 30.377 19.778 11.888 1.00 34.53 290 THR A N 1
ATOM 2339 C CA . THR A 1 290 ? 31.530 19.512 12.745 1.00 34.53 290 THR A CA 1
ATOM 2340 C C . THR A 1 290 ? 31.865 20.767 13.545 1.00 34.53 290 THR A C 1
ATOM 2342 O O . THR A 1 290 ? 32.486 21.696 13.029 1.00 34.53 290 THR A O 1
ATOM 2345 N N . ARG A 1 291 ? 31.429 20.815 14.806 1.00 33.06 291 ARG A N 1
ATOM 2346 C CA . ARG A 1 291 ? 31.981 21.739 15.789 1.00 33.06 291 ARG A CA 1
ATOM 2347 C C . ARG A 1 291 ? 33.354 21.194 16.140 1.00 33.06 291 ARG A C 1
ATOM 2349 O O . ARG A 1 291 ? 33.465 20.134 16.749 1.00 33.06 291 ARG A O 1
ATOM 2356 N N . THR A 1 292 ? 34.390 21.900 15.712 1.00 41.44 292 THR A N 1
ATOM 2357 C CA . THR A 1 292 ? 35.726 21.790 16.293 1.00 41.44 292 THR A CA 1
ATOM 2358 C C . THR A 1 292 ? 35.598 21.899 17.818 1.00 41.44 292 THR A C 1
ATOM 2360 O O . THR A 1 292 ? 34.869 22.778 18.293 1.00 41.44 292 THR A O 1
ATOM 2363 N N . PRO A 1 293 ? 36.238 21.013 18.599 1.00 44.56 293 PRO A N 1
ATOM 2364 C CA . PRO A 1 293 ? 36.201 21.120 20.050 1.00 44.56 293 PRO A CA 1
ATOM 2365 C C . PRO A 1 293 ? 36.878 22.431 20.494 1.00 44.56 293 PRO A C 1
ATOM 2367 O O . PRO A 1 293 ? 37.866 22.842 19.878 1.00 44.56 293 PRO A O 1
ATOM 2370 N N . PRO A 1 294 ? 36.354 23.116 21.526 1.00 48.62 294 PRO A N 1
ATOM 2371 C CA . PRO A 1 294 ? 37.022 24.275 22.109 1.00 48.62 294 PRO A CA 1
ATOM 2372 C C . PRO A 1 294 ? 38.358 23.857 22.758 1.00 48.62 294 PRO A C 1
ATOM 2374 O O . PRO A 1 294 ? 38.470 22.721 23.223 1.00 48.62 294 PRO A O 1
ATOM 2377 N N . PRO A 1 295 ? 39.372 24.744 22.793 1.00 47.44 295 PRO A N 1
ATOM 2378 C CA . PRO A 1 295 ? 40.662 24.442 23.411 1.00 47.44 295 PRO A CA 1
ATOM 2379 C C . PRO A 1 295 ? 40.518 24.186 24.920 1.00 47.44 295 PRO A C 1
ATOM 2381 O O . PRO A 1 295 ? 39.752 24.871 25.601 1.00 47.44 295 PRO A O 1
ATOM 2384 N N . GLU A 1 296 ? 41.264 23.199 25.429 1.00 52.25 296 GLU A N 1
ATOM 2385 C CA . GLU A 1 296 ? 41.350 22.881 26.859 1.00 52.25 296 GLU A CA 1
ATOM 2386 C C . GLU A 1 296 ? 41.828 24.095 27.680 1.00 52.25 296 GLU A C 1
ATOM 2388 O O . GLU A 1 296 ? 42.744 24.806 27.251 1.00 52.25 296 GLU A O 1
ATOM 2393 N N . PRO A 1 297 ? 41.255 24.338 28.875 1.00 58.94 297 PRO A N 1
ATOM 2394 C CA . PRO A 1 297 ? 41.768 25.351 29.789 1.00 58.94 297 PRO A CA 1
ATOM 2395 C C . PRO A 1 297 ? 43.146 24.942 30.348 1.00 58.94 297 PRO A C 1
ATOM 2397 O O . PRO A 1 297 ? 43.412 23.750 30.530 1.00 58.94 297 PRO A O 1
ATOM 2400 N N . PRO A 1 298 ? 44.034 25.909 30.652 1.00 54.12 298 PRO A N 1
ATOM 2401 C CA . PRO A 1 298 ? 45.370 25.617 31.162 1.00 54.12 298 PRO A CA 1
ATOM 2402 C C . PRO A 1 298 ? 45.306 24.900 32.517 1.00 54.12 298 PRO A C 1
ATOM 2404 O O . PRO A 1 298 ? 44.533 25.273 33.401 1.00 54.12 298 PRO A O 1
ATOM 2407 N N . LYS A 1 299 ? 46.145 23.870 32.680 1.00 57.22 299 LYS A N 1
ATOM 2408 C CA . LYS A 1 299 ? 46.309 23.142 33.946 1.00 57.22 299 LYS A CA 1
ATOM 2409 C C . LYS A 1 299 ? 46.817 24.092 35.045 1.00 57.22 299 LYS A C 1
ATOM 2411 O O . LYS A 1 299 ? 47.684 24.920 34.756 1.00 57.22 299 LYS A O 1
ATOM 2416 N N . PRO A 1 300 ? 46.326 23.976 36.291 1.00 48.12 300 PRO A N 1
ATOM 2417 C CA . PRO A 1 300 ? 46.857 24.747 37.408 1.00 48.12 300 PRO A CA 1
ATOM 2418 C C . PRO A 1 300 ? 48.309 24.343 37.686 1.00 48.12 300 PRO A C 1
ATOM 2420 O O . PRO A 1 300 ? 48.658 23.164 37.638 1.00 48.12 300 PRO A O 1
ATOM 2423 N N . ALA A 1 301 ? 49.145 25.344 37.952 1.00 49.22 301 ALA A N 1
ATOM 2424 C CA . ALA A 1 301 ? 50.555 25.176 38.262 1.00 49.22 301 ALA A CA 1
ATOM 2425 C C . ALA A 1 301 ? 50.752 24.426 39.586 1.00 49.22 301 ALA A C 1
ATOM 2427 O O . ALA A 1 301 ? 50.211 24.825 40.619 1.00 49.22 301 ALA A O 1
ATOM 2428 N N . THR A 1 302 ? 51.573 23.379 39.561 1.00 46.59 302 THR A N 1
ATOM 2429 C CA . THR A 1 302 ? 52.456 22.990 40.668 1.00 46.59 302 THR A CA 1
ATOM 2430 C C . THR A 1 302 ? 53.690 22.330 40.073 1.00 46.59 302 THR A C 1
ATOM 2432 O O . THR A 1 302 ? 53.513 21.512 39.142 1.00 46.59 302 THR A O 1
#

Sequence (302 aa):
MDLDVKPEEFKARETNEQIVEFVLEKVRALYKKREIEYPVEFAMDLTMAMMRTAPEQAANHLVHWANTRFNLGWTPESLRTRMPPQIREELLAASAKFVESNRLQVAVDEALACRDNEALEKHLREKYQVGVPNWMKRLRDEDRDNAIRAVIESILRAELVQFERFVLLDVLDTAWKEHLYAMDQLRDTIGFRSFSQQDPRIEYKREGSRLYREMLERLRDRVAEYVFKLRLRPQFAPPPGARPPGVPAMPPPPGARRPAAVAPVPFGGGTIMGPGLGVPIPGQRPAQGTRTPPPEPPKPAT

Foldseek 3Di:
DDQPDDPVNVVVDDDPVVVVVVVVVSLVVLVLLCQLQQVLVQLLLQLVVCCLFPNQVSLVSSVLLCCLQQVPPDDSVNVVPDDSVVSSVVSSVSSNCSSVVVVLVVQLVVLVVQPDLVSNQVVCCVRRVDGDDPVLNPDDDPRNSVVSSLVSCCRNVVQLSVQLVVLLVVLVVVLVVVLVVVLVVLVVVLVVVVVPVDDSVVVSVVVSVVSVVVSVVVSVVSSSVCSNPPGAHDDDDDAPPRDNPDDDDDDDDPDDDDDDDDDDDPDDDDDDDDPDDDDDDPDDDDPPDDDDDDDDDDDDDD

Radius of gyration: 26.98 Å; chains: 1; bounding box: 84×62×75 Å